Protein AF-A0A2D5E1Y0-F1 (afdb_monomer)

pLDDT: mean 79.43, std 27.05, range [23.78, 98.81]

Nearest PDB structures (foldseek):
  3inn-assembly1_A  TM=8.526E-01  e=1.993E-25  Brucella melitensis
  3q10-assembly2_B  TM=8.506E-01  e=9.748E-24  Yersinia pestis
  3uk2-assembly1_B  TM=8.410E-01  e=5.147E-24  Burkholderia thailandensis E264
  1iho-assembly1_B  TM=7.407E-01  e=2.468E-23  Escherichia coli
  3q10-assembly2_D  TM=8.409E-01  e=4.429E-14  Yersinia pestis

Structure (mmCIF, N/CA/C/O backbone):
data_AF-A0A2D5E1Y0-F1
#
_entry.id   AF-A0A2D5E1Y0-F1
#
loop_
_atom_site.group_PDB
_atom_site.id
_atom_site.type_symbol
_atom_site.label_atom_id
_atom_site.label_alt_id
_atom_site.label_comp_id
_atom_site.label_asym_id
_atom_site.label_entity_id
_atom_site.label_seq_id
_atom_site.pdbx_PDB_ins_code
_atom_site.Cartn_x
_atom_site.Cartn_y
_atom_site.Cartn_z
_atom_site.occupancy
_atom_site.B_iso_or_equiv
_atom_site.auth_seq_id
_atom_site.auth_comp_id
_atom_site.auth_asym_id
_atom_site.auth_atom_id
_atom_site.pdbx_PDB_model_num
ATOM 1 N N . MET A 1 1 ? 3.153 48.045 29.439 1.00 29.86 1 MET A N 1
ATOM 2 C CA . MET A 1 1 ? 3.886 49.317 29.597 1.00 29.86 1 MET A CA 1
ATOM 3 C C . MET A 1 1 ? 4.845 49.419 28.413 1.00 29.86 1 MET A C 1
ATOM 5 O O . MET A 1 1 ? 5.748 48.605 28.367 1.00 29.86 1 MET A O 1
ATOM 9 N N . VAL A 1 2 ? 4.562 50.344 27.472 1.00 24.58 2 VAL A N 1
ATOM 10 C CA . VAL A 1 2 ? 5.495 51.005 26.512 1.00 24.58 2 VAL A CA 1
ATOM 11 C C . VAL A 1 2 ? 6.150 50.084 25.445 1.00 24.58 2 VAL A C 1
ATOM 13 O O . VAL A 1 2 ? 7.020 49.299 25.788 1.00 24.58 2 VAL A O 1
ATOM 16 N N . THR A 1 3 ? 5.590 49.963 24.219 1.00 23.78 3 THR A N 1
ATOM 17 C CA . THR A 1 3 ? 5.937 50.638 22.913 1.00 23.78 3 THR A CA 1
ATOM 18 C C . THR A 1 3 ? 7.377 50.381 22.424 1.00 23.78 3 THR A C 1
ATOM 20 O O . THR A 1 3 ? 8.273 50.368 23.253 1.00 23.78 3 THR A O 1
ATOM 23 N N . VAL A 1 4 ? 7.680 50.106 21.140 1.00 26.67 4 VAL A N 1
ATOM 24 C CA . VAL A 1 4 ? 7.717 50.998 19.939 1.00 26.67 4 VAL A CA 1
ATOM 25 C C . VAL A 1 4 ? 7.821 50.107 18.660 1.00 26.67 4 VAL A C 1
ATOM 27 O O . VAL A 1 4 ? 8.592 49.155 18.683 1.00 26.67 4 VAL A O 1
ATOM 30 N N . SER A 1 5 ? 6.906 50.166 17.676 1.00 25.11 5 SER A N 1
ATOM 31 C CA . SER A 1 5 ? 6.888 50.902 16.370 1.00 25.11 5 SER A CA 1
ATOM 32 C C . SER A 1 5 ? 8.015 50.586 15.356 1.00 25.11 5 SER A C 1
ATOM 34 O O . SER A 1 5 ? 9.179 50.800 15.660 1.00 25.11 5 SER A O 1
ATOM 36 N N . ASN A 1 6 ? 7.656 50.062 14.169 1.00 28.14 6 ASN A N 1
ATOM 37 C CA . ASN A 1 6 ? 7.716 50.664 12.802 1.00 28.14 6 ASN A CA 1
ATOM 38 C C . ASN A 1 6 ? 8.927 50.099 12.015 1.00 28.14 6 ASN A C 1
ATOM 40 O O . ASN A 1 6 ? 9.973 49.901 12.607 1.00 28.14 6 ASN A O 1
ATOM 44 N N . GLU A 1 7 ? 8.860 49.696 10.739 1.00 27.19 7 GLU A N 1
ATOM 45 C CA . GLU A 1 7 ? 8.544 50.503 9.552 1.00 27.19 7 GLU A CA 1
ATOM 46 C C . GLU A 1 7 ? 8.389 49.625 8.279 1.00 27.19 7 GLU A C 1
ATOM 48 O O . GLU A 1 7 ? 8.751 48.449 8.250 1.00 27.19 7 GLU A O 1
ATOM 53 N N . SER A 1 8 ? 7.839 50.232 7.229 1.00 26.83 8 SER A N 1
ATOM 54 C CA . SER A 1 8 ? 7.283 49.647 6.000 1.00 26.83 8 SER A CA 1
ATOM 55 C C . SER A 1 8 ? 8.238 49.708 4.784 1.00 26.83 8 SER A C 1
ATOM 57 O O . SER A 1 8 ? 8.963 50.685 4.688 1.00 26.83 8 SER A O 1
ATOM 59 N N . MET A 1 9 ? 8.137 48.720 3.861 1.00 26.86 9 MET A N 1
ATOM 60 C CA . MET A 1 9 ? 8.247 48.697 2.358 1.00 26.86 9 MET A CA 1
ATOM 61 C C . MET A 1 9 ? 9.229 49.636 1.577 1.00 26.86 9 MET A C 1
ATOM 63 O O . MET A 1 9 ? 9.532 50.707 2.078 1.00 26.86 9 MET A O 1
ATOM 67 N N . PRO A 1 10 ? 9.656 49.363 0.300 1.00 37.06 10 PRO A N 1
ATOM 68 C CA . PRO A 1 10 ? 8.983 48.577 -0.756 1.00 37.06 10 PRO A CA 1
ATOM 69 C C . PRO A 1 10 ? 9.870 47.727 -1.719 1.00 37.06 10 PRO A C 1
ATOM 71 O O . PRO A 1 10 ? 11.094 47.686 -1.660 1.00 37.06 10 PRO A O 1
ATOM 74 N N . LEU A 1 11 ? 9.153 47.071 -2.640 1.00 32.09 11 LEU A N 1
ATOM 75 C CA . LEU A 1 11 ? 9.533 46.316 -3.845 1.00 32.09 11 LEU A CA 1
ATOM 76 C C . LEU A 1 11 ? 10.517 47.016 -4.807 1.00 32.09 11 LEU A C 1
ATOM 78 O O . LEU A 1 11 ? 10.351 48.197 -5.103 1.00 32.09 11 LEU A O 1
ATOM 82 N N . MET A 1 12 ? 11.387 46.231 -5.459 1.00 27.17 12 MET A N 1
ATOM 83 C CA . MET A 1 12 ? 11.826 46.474 -6.844 1.00 27.17 12 MET A CA 1
ATOM 84 C C . MET A 1 12 ? 12.182 45.166 -7.568 1.00 27.17 12 MET A C 1
ATOM 86 O O . MET A 1 12 ? 12.892 44.310 -7.051 1.00 27.17 12 MET A O 1
ATOM 90 N N . ASN A 1 13 ? 11.667 45.066 -8.791 1.00 31.55 13 ASN A N 1
ATOM 91 C CA . ASN A 1 13 ? 11.881 44.032 -9.799 1.00 31.55 13 ASN A CA 1
ATOM 92 C C . ASN A 1 13 ? 12.943 44.543 -10.799 1.00 31.55 13 ASN A C 1
ATOM 94 O O . ASN A 1 13 ? 12.932 45.736 -11.115 1.00 31.55 13 ASN A O 1
ATOM 98 N N . PRO A 1 14 ? 13.827 43.688 -11.329 1.00 34.66 14 PRO A N 1
ATOM 99 C CA . PRO A 1 14 ? 13.998 43.623 -12.787 1.00 34.66 14 PRO A CA 1
ATOM 100 C C . PRO A 1 14 ? 14.141 42.154 -13.241 1.00 34.66 14 PRO A C 1
ATOM 102 O O . PRO A 1 14 ? 14.716 41.327 -12.549 1.00 34.66 14 PRO A O 1
ATOM 105 N N . GLY A 1 15 ? 13.601 41.717 -14.375 1.00 25.59 15 GLY A N 1
ATOM 106 C CA . GLY A 1 15 ? 13.782 42.318 -15.692 1.00 25.59 15 GLY A CA 1
ATOM 107 C C . GLY A 1 15 ? 14.785 41.475 -16.492 1.00 25.59 15 GLY A C 1
ATOM 108 O O . GLY A 1 15 ? 15.986 41.540 -16.268 1.00 25.59 15 GLY A O 1
ATOM 109 N N . SER A 1 16 ? 14.235 40.673 -17.403 1.00 30.56 16 SER A N 1
ATOM 110 C CA . SER A 1 16 ? 14.843 39.839 -18.449 1.00 30.56 16 SER A CA 1
ATOM 111 C C . SER A 1 16 ? 16.165 40.314 -19.079 1.00 30.56 16 SER A C 1
ATOM 113 O O . SER A 1 16 ? 16.257 41.466 -19.497 1.00 30.56 16 SER A O 1
ATOM 115 N N . ALA A 1 17 ? 17.079 39.375 -19.361 1.00 29.05 17 ALA A N 1
ATOM 116 C CA . ALA A 1 17 ? 17.947 39.424 -20.545 1.00 29.05 17 ALA A CA 1
ATOM 117 C C . ALA A 1 17 ? 18.502 38.031 -20.900 1.00 29.05 17 ALA A C 1
ATOM 119 O O . ALA A 1 17 ? 19.116 37.354 -20.080 1.00 29.05 17 ALA A O 1
ATOM 120 N N . SER A 1 18 ? 18.284 37.623 -22.150 1.00 28.33 18 SER A N 1
ATOM 121 C CA . SER A 1 18 ? 18.857 36.433 -22.777 1.00 28.33 18 SER A CA 1
ATOM 122 C C . SER A 1 18 ? 20.341 36.624 -23.090 1.00 28.33 18 SER A C 1
ATOM 124 O O . SER A 1 18 ? 20.721 37.714 -23.517 1.00 28.33 18 SER A O 1
ATOM 126 N N . CYS A 1 19 ? 21.140 35.556 -23.069 1.00 26.66 19 CYS A N 1
ATOM 127 C CA . CYS A 1 19 ? 22.334 35.495 -23.911 1.00 26.66 19 CYS A CA 1
ATOM 128 C C . CYS A 1 19 ? 22.650 34.049 -24.314 1.00 26.66 19 CYS A C 1
ATOM 130 O O . CYS A 1 19 ? 22.883 33.186 -23.472 1.00 26.66 19 CYS A O 1
ATOM 132 N N . ARG A 1 20 ? 22.618 33.805 -25.628 1.00 28.88 20 ARG A N 1
ATOM 133 C CA . ARG A 1 20 ? 23.115 32.598 -26.294 1.00 28.88 20 ARG A CA 1
ATOM 134 C C . ARG A 1 20 ? 24.637 32.553 -26.181 1.00 28.88 20 ARG A C 1
ATOM 136 O O . ARG A 1 20 ? 25.277 33.561 -26.469 1.00 28.88 20 ARG A O 1
ATOM 143 N N . GLN A 1 21 ? 25.206 31.382 -25.914 1.00 31.25 21 GLN A N 1
ATOM 144 C CA . GLN A 1 21 ? 26.574 31.067 -26.326 1.00 31.25 21 GLN A CA 1
ATOM 145 C C . GLN A 1 21 ? 26.628 29.657 -26.921 1.00 31.25 21 GLN A C 1
ATOM 147 O O . GLN A 1 21 ? 26.604 28.653 -26.219 1.00 31.25 21 GLN A O 1
ATOM 152 N N . ASP A 1 22 ? 26.684 29.634 -28.253 1.00 29.72 22 ASP A N 1
ATOM 153 C CA . ASP A 1 22 ? 27.291 28.576 -29.052 1.00 29.72 22 ASP A CA 1
ATOM 154 C C . ASP A 1 22 ? 28.801 28.540 -28.785 1.00 29.72 22 ASP A C 1
ATOM 156 O O . ASP A 1 22 ? 29.456 29.585 -28.783 1.00 29.72 22 ASP A O 1
ATOM 160 N N . SER A 1 23 ? 29.374 27.346 -28.626 1.00 30.75 23 SER A N 1
ATOM 161 C CA . SER A 1 23 ? 30.754 27.043 -29.051 1.00 30.75 23 SER A CA 1
ATOM 162 C C . SER A 1 23 ? 31.071 25.540 -28.938 1.00 30.75 23 SER A C 1
ATOM 164 O O . SER A 1 23 ? 31.364 25.018 -27.869 1.00 30.75 23 SER A O 1
ATOM 166 N N . ARG A 1 24 ? 31.062 24.840 -30.084 1.00 32.38 24 ARG A N 1
ATOM 167 C CA . ARG A 1 24 ? 31.938 23.673 -30.349 1.00 32.38 24 ARG A CA 1
ATOM 168 C C . ARG A 1 24 ? 33.221 24.179 -31.015 1.00 32.38 24 ARG A C 1
ATOM 170 O O . ARG A 1 24 ? 33.145 25.194 -31.712 1.00 32.38 24 ARG A O 1
ATOM 177 N N . PRO A 1 25 ? 34.373 23.498 -30.859 1.00 37.91 25 PRO A N 1
ATOM 178 C CA . PRO A 1 25 ? 34.883 22.603 -31.932 1.00 37.91 25 PRO A CA 1
ATOM 179 C C . PRO A 1 25 ? 35.835 21.481 -31.405 1.00 37.91 25 PRO A C 1
ATOM 181 O O . PRO A 1 25 ? 36.006 21.393 -30.191 1.00 37.91 25 PRO A O 1
ATOM 184 N N . PRO A 1 26 ? 36.543 20.669 -32.237 1.00 38.47 26 PRO A N 1
ATOM 185 C CA . PRO A 1 26 ? 36.386 20.323 -33.665 1.00 38.47 26 PRO A CA 1
ATOM 186 C C . PRO A 1 26 ? 36.281 18.793 -33.953 1.00 38.47 26 PRO A C 1
ATOM 188 O O . PRO A 1 26 ? 36.626 17.955 -33.125 1.00 38.47 26 PRO A O 1
ATOM 191 N N . GLY A 1 27 ? 35.844 18.439 -35.175 1.00 26.64 27 GLY A N 1
ATOM 192 C CA . GLY A 1 27 ? 35.984 17.101 -35.795 1.00 26.64 27 GLY A CA 1
ATOM 193 C C . GLY A 1 27 ? 37.402 16.847 -36.340 1.00 26.64 27 GLY A C 1
ATOM 194 O O . GLY A 1 27 ? 38.180 17.788 -36.470 1.00 26.64 27 GLY A O 1
ATOM 195 N N . PHE A 1 28 ? 37.835 15.604 -36.579 1.00 29.14 28 PHE A N 1
ATOM 196 C CA . PHE A 1 28 ? 37.735 14.791 -37.821 1.00 29.14 28 PHE A CA 1
ATOM 197 C C . PHE A 1 28 ? 38.659 13.541 -37.637 1.00 29.14 28 PHE A C 1
ATOM 199 O O . PHE A 1 28 ? 39.474 13.585 -36.715 1.00 29.14 28 PHE A O 1
ATOM 206 N N . PRO A 1 29 ? 38.678 12.487 -38.497 1.00 36.47 29 PRO A N 1
ATOM 207 C CA . PRO A 1 29 ? 37.907 12.250 -39.716 1.00 36.47 29 PRO A CA 1
ATOM 208 C C . PRO A 1 29 ? 37.224 10.863 -39.832 1.00 36.47 29 PRO A C 1
ATOM 210 O O . PRO A 1 29 ? 37.331 9.964 -39.007 1.00 36.47 29 PRO A O 1
ATOM 213 N N . THR A 1 30 ? 36.505 10.766 -40.944 1.00 32.19 30 THR A N 1
ATOM 214 C CA . THR A 1 30 ? 35.664 9.724 -41.541 1.00 32.19 30 THR A CA 1
ATOM 215 C C . THR A 1 30 ? 36.368 8.514 -42.182 1.00 32.19 30 THR A C 1
ATOM 217 O O . THR A 1 30 ? 37.399 8.686 -42.821 1.00 32.19 30 THR A O 1
ATOM 220 N N . LYS A 1 31 ? 35.621 7.389 -42.197 1.00 29.86 31 LYS A N 1
ATOM 221 C CA . LYS A 1 31 ? 35.481 6.328 -43.233 1.00 29.86 31 LYS A CA 1
ATOM 222 C C . LYS A 1 31 ? 36.697 5.483 -43.638 1.00 29.86 31 LYS A C 1
ATOM 224 O O . LYS A 1 31 ? 37.654 6.015 -44.171 1.00 29.86 31 LYS A O 1
ATOM 229 N N . LEU A 1 32 ? 36.497 4.158 -43.641 1.00 29.23 32 LEU A N 1
ATOM 230 C CA . LEU A 1 32 ? 36.943 3.211 -44.683 1.00 29.23 32 LEU A CA 1
ATOM 231 C C . LEU A 1 32 ? 35.914 2.043 -44.792 1.00 29.23 32 LEU A C 1
ATOM 233 O O . LEU A 1 32 ? 35.037 1.955 -43.930 1.00 29.23 32 LEU A O 1
ATOM 237 N N . PRO A 1 33 ? 35.913 1.245 -45.881 1.00 33.25 33 PRO A N 1
ATOM 238 C CA . PRO A 1 33 ? 34.724 0.671 -46.511 1.00 33.25 33 PRO A CA 1
ATOM 239 C C . PRO A 1 33 ? 34.570 -0.852 -46.321 1.00 33.25 33 PRO A C 1
ATOM 241 O O . PRO A 1 33 ? 35.332 -1.498 -45.613 1.00 33.25 33 PRO A O 1
ATOM 244 N N . GLN A 1 34 ? 33.526 -1.382 -46.965 1.00 29.31 34 GLN A N 1
ATOM 245 C CA . GLN A 1 34 ? 33.162 -2.794 -47.106 1.00 29.31 34 GLN A CA 1
ATOM 246 C C . GLN A 1 34 ? 34.230 -3.674 -47.791 1.00 29.31 34 GLN A C 1
ATOM 248 O O . GLN A 1 34 ? 35.117 -3.166 -48.468 1.00 29.31 34 GLN A O 1
ATOM 253 N N . SER A 1 35 ? 33.962 -4.986 -47.676 1.00 29.34 35 SER A N 1
ATOM 254 C CA . SER A 1 35 ? 34.439 -6.172 -48.414 1.00 29.34 35 SER A CA 1
ATOM 255 C C . SER A 1 35 ? 35.808 -6.747 -48.044 1.00 29.34 35 SER A C 1
ATOM 257 O O . SER A 1 35 ? 36.835 -6.170 -48.362 1.00 29.34 35 SER A O 1
ATOM 259 N N . ASP A 1 36 ? 35.807 -7.960 -47.477 1.00 26.22 36 ASP A N 1
ATOM 260 C CA . ASP A 1 36 ? 36.157 -9.124 -48.293 1.00 26.22 36 ASP A CA 1
ATOM 261 C C . ASP A 1 36 ? 35.617 -10.443 -47.730 1.00 26.22 36 ASP A C 1
ATOM 263 O O . ASP A 1 36 ? 35.641 -10.747 -46.539 1.00 26.22 36 ASP A O 1
ATOM 267 N N . SER A 1 37 ? 35.098 -11.212 -48.675 1.00 28.31 37 SER A N 1
ATOM 268 C CA . SER A 1 37 ? 34.693 -12.602 -48.617 1.00 28.31 37 SER A CA 1
ATOM 269 C C . SER A 1 37 ? 35.855 -13.535 -48.278 1.00 28.31 37 SER A C 1
ATOM 271 O O . SER A 1 37 ? 36.852 -13.549 -48.994 1.00 28.31 37 SER A O 1
ATOM 273 N N . TYR A 1 38 ? 35.656 -14.429 -47.311 1.00 31.34 38 TYR A N 1
ATOM 274 C CA . TYR A 1 38 ? 36.265 -15.758 -47.343 1.00 31.34 38 TYR A CA 1
ATOM 275 C C . TYR A 1 38 ? 35.198 -16.800 -47.035 1.00 31.34 38 TYR A C 1
ATOM 277 O O . TYR A 1 38 ? 34.707 -16.923 -45.915 1.00 31.34 38 TYR A O 1
ATOM 285 N N . GLY A 1 39 ? 34.823 -17.537 -48.078 1.00 25.73 39 GLY A N 1
ATOM 286 C CA . GLY A 1 39 ? 34.085 -18.775 -47.940 1.00 25.73 39 GLY A CA 1
ATOM 287 C C . GLY A 1 39 ? 34.996 -19.873 -47.407 1.00 25.73 39 GLY A C 1
ATOM 288 O O . GLY A 1 39 ? 36.124 -20.029 -47.867 1.00 25.73 39 GLY A O 1
ATOM 289 N N . LEU A 1 40 ? 34.467 -20.676 -46.491 1.00 30.41 40 LEU A N 1
ATOM 290 C CA . LEU A 1 40 ? 34.902 -22.048 -46.281 1.00 30.41 40 LEU A CA 1
ATOM 291 C C . LEU A 1 40 ? 33.658 -22.902 -46.041 1.00 30.41 40 LEU A C 1
ATOM 293 O O . LEU A 1 40 ? 32.983 -22.842 -45.021 1.00 30.41 40 LEU A O 1
ATOM 297 N N . THR A 1 41 ? 33.340 -23.643 -47.091 1.00 27.34 41 THR A N 1
ATOM 298 C CA . THR A 1 41 ? 32.371 -24.729 -47.174 1.00 27.34 41 THR A CA 1
ATOM 299 C C . THR A 1 41 ? 32.761 -25.938 -46.317 1.00 27.34 41 THR A C 1
ATOM 301 O O . THR A 1 41 ? 33.953 -26.205 -46.166 1.00 27.34 41 THR A O 1
ATOM 304 N N . ARG A 1 42 ? 31.741 -26.769 -46.037 1.00 29.72 42 ARG A N 1
ATOM 305 C CA . ARG A 1 42 ? 31.728 -28.186 -45.585 1.00 29.72 42 ARG A CA 1
ATOM 306 C C . ARG A 1 42 ? 31.567 -28.330 -44.061 1.00 29.72 42 ARG A C 1
ATOM 308 O O . ARG A 1 42 ? 32.294 -27.705 -43.316 1.00 29.72 42 ARG A O 1
ATOM 315 N N . GLY A 1 43 ? 30.652 -29.134 -43.526 1.00 26.53 43 GLY A N 1
ATOM 316 C CA . GLY A 1 43 ? 29.797 -30.151 -44.122 1.00 26.53 43 GLY A CA 1
ATOM 317 C C . GLY A 1 43 ? 28.660 -30.531 -43.172 1.00 26.53 43 GLY A C 1
ATOM 318 O O . GLY A 1 43 ? 28.732 -30.330 -41.965 1.00 26.53 43 GLY A O 1
ATOM 319 N N . CYS A 1 44 ? 27.594 -31.033 -43.780 1.00 25.33 44 CYS A N 1
ATOM 320 C CA . CYS A 1 44 ? 26.371 -31.501 -43.153 1.00 25.33 44 CYS A CA 1
ATOM 321 C C . CYS A 1 44 ? 26.445 -33.022 -42.921 1.00 25.33 44 CYS A C 1
ATOM 323 O O . CYS A 1 44 ? 27.087 -33.710 -43.722 1.00 25.33 44 CYS A O 1
ATOM 325 N N . SER A 1 45 ? 25.680 -33.506 -41.929 1.00 28.27 45 SER A N 1
ATOM 326 C CA . SER A 1 45 ? 25.217 -34.893 -41.649 1.00 28.27 45 SER A CA 1
ATOM 327 C C . SER A 1 45 ? 25.808 -35.567 -40.396 1.00 28.27 45 SER A C 1
ATOM 329 O O . SER A 1 45 ? 26.982 -35.364 -40.100 1.00 28.27 45 SER A O 1
ATOM 331 N N . PRO A 1 46 ? 25.091 -36.528 -39.775 1.00 34.41 46 PRO A N 1
ATOM 332 C CA . PRO A 1 46 ? 23.656 -36.535 -39.467 1.00 34.41 46 PRO A CA 1
ATOM 333 C C . PRO A 1 46 ? 23.361 -36.945 -38.003 1.00 34.41 46 PRO A C 1
ATOM 335 O O . PRO A 1 46 ? 24.194 -37.512 -37.299 1.00 34.41 46 PRO A O 1
ATOM 338 N N . VAL A 1 47 ? 22.130 -36.672 -37.571 1.00 31.88 47 VAL A N 1
ATOM 339 C CA . VAL A 1 47 ? 21.511 -37.170 -36.330 1.00 31.88 47 VAL A CA 1
ATOM 340 C C . VAL A 1 47 ? 21.200 -38.670 -36.481 1.00 31.88 47 VAL A C 1
ATOM 342 O O . VAL A 1 47 ? 20.705 -39.045 -37.545 1.00 31.88 47 VAL A O 1
ATOM 345 N N . PRO A 1 48 ? 21.420 -39.532 -35.469 1.00 29.16 48 PRO A N 1
ATOM 346 C CA . PRO A 1 48 ? 20.867 -40.878 -35.472 1.00 29.16 48 PRO A CA 1
ATOM 347 C C . PRO A 1 48 ? 19.491 -40.912 -34.794 1.00 29.16 48 PRO A C 1
ATOM 349 O O . PRO A 1 48 ? 19.349 -40.568 -33.621 1.00 29.16 48 PRO A O 1
ATOM 352 N N . GLU A 1 49 ? 18.493 -41.371 -35.548 1.00 27.05 49 GLU A N 1
ATOM 353 C CA . GLU A 1 49 ? 17.251 -41.941 -35.026 1.00 27.05 49 GLU A CA 1
ATOM 354 C C . GLU A 1 49 ? 17.562 -43.231 -34.254 1.00 27.05 49 GLU A C 1
ATOM 356 O O . GLU A 1 49 ? 18.349 -44.062 -34.712 1.00 27.05 49 GLU A O 1
ATOM 361 N N . ILE A 1 50 ? 16.914 -43.428 -33.104 1.00 29.20 50 ILE A N 1
ATOM 362 C CA . ILE A 1 50 ? 16.879 -44.727 -32.430 1.00 29.20 50 ILE A CA 1
ATOM 363 C C . ILE A 1 50 ? 15.420 -45.057 -32.126 1.00 29.20 50 ILE A C 1
ATOM 365 O O . ILE A 1 50 ? 14.723 -44.315 -31.435 1.00 29.20 50 ILE A O 1
ATOM 369 N N . HIS A 1 51 ? 14.975 -46.170 -32.702 1.00 26.23 51 HIS A N 1
ATOM 370 C CA . HIS A 1 51 ? 13.670 -46.775 -32.499 1.00 26.23 51 HIS A CA 1
ATOM 371 C C . HIS A 1 51 ? 13.515 -47.386 -31.097 1.00 26.23 51 HIS A C 1
ATOM 373 O O . HIS A 1 51 ? 14.448 -47.944 -30.527 1.00 26.23 51 HIS A O 1
ATOM 379 N N . SER A 1 52 ? 12.269 -47.298 -30.630 1.00 28.08 52 SER A N 1
ATOM 380 C CA . SER A 1 52 ? 11.572 -48.097 -29.617 1.00 28.08 52 SER A CA 1
ATOM 381 C C . SER A 1 52 ? 12.071 -49.535 -29.419 1.00 28.08 52 SER A C 1
ATOM 383 O O . SER A 1 52 ? 12.181 -50.296 -30.378 1.00 28.08 52 SER A O 1
ATOM 385 N N . THR A 1 53 ? 12.183 -49.923 -28.145 1.00 27.64 53 THR A N 1
ATOM 386 C CA . THR A 1 53 ? 11.713 -51.223 -27.646 1.00 27.64 53 THR A CA 1
ATOM 387 C C . THR A 1 53 ? 11.072 -51.045 -26.272 1.00 27.64 53 THR A C 1
ATOM 389 O O . THR A 1 53 ? 11.635 -50.392 -25.394 1.00 27.64 53 THR A O 1
ATOM 392 N N . ASP A 1 54 ? 9.885 -51.619 -26.153 1.00 28.64 54 ASP A N 1
ATOM 393 C CA . ASP A 1 54 ? 9.019 -51.754 -24.987 1.00 28.64 54 ASP A CA 1
ATOM 394 C C . ASP A 1 54 ? 9.477 -52.954 -24.131 1.00 28.64 54 ASP A C 1
ATOM 396 O O . ASP A 1 54 ? 9.870 -53.960 -24.716 1.00 28.64 54 ASP A O 1
ATOM 400 N N . GLU A 1 55 ? 9.446 -52.845 -22.795 1.00 27.92 55 GLU A N 1
ATOM 401 C CA . GLU A 1 55 ? 9.057 -53.909 -21.836 1.00 27.92 55 GLU A CA 1
ATOM 402 C C . GLU A 1 55 ? 9.330 -53.498 -20.368 1.00 27.92 55 GLU A C 1
ATOM 404 O O . GLU A 1 55 ? 10.454 -53.490 -19.872 1.00 27.92 55 GLU A O 1
ATOM 409 N N . THR A 1 56 ? 8.231 -53.146 -19.690 1.00 29.19 56 THR A N 1
ATOM 410 C CA . THR A 1 56 ? 7.803 -53.524 -18.326 1.00 29.19 56 THR A CA 1
ATOM 411 C C . THR A 1 56 ? 8.829 -53.705 -17.194 1.00 29.19 56 THR A C 1
ATOM 413 O O . THR A 1 56 ? 9.579 -54.671 -17.182 1.00 29.19 56 THR A O 1
ATOM 416 N N . THR A 1 57 ? 8.656 -52.928 -16.114 1.00 27.45 57 THR A N 1
ATOM 417 C CA . THR A 1 57 ? 8.280 -53.462 -14.782 1.00 27.45 57 THR A CA 1
ATOM 418 C C . THR A 1 57 ? 7.754 -52.328 -13.896 1.00 27.45 57 THR A C 1
ATOM 420 O O . THR A 1 57 ? 8.479 -51.388 -13.579 1.00 27.45 57 THR A O 1
ATOM 423 N N . GLU A 1 58 ? 6.483 -52.426 -13.503 1.00 27.91 58 GLU A N 1
ATOM 424 C CA . GLU A 1 58 ? 5.828 -51.567 -12.515 1.00 27.91 58 GLU A CA 1
ATOM 425 C C . GLU A 1 58 ? 6.306 -51.896 -11.091 1.00 27.91 58 GLU A C 1
ATOM 427 O O . GLU A 1 58 ? 6.426 -53.057 -10.697 1.00 27.91 58 GLU A O 1
ATOM 432 N N . THR A 1 59 ? 6.522 -50.869 -10.270 1.00 30.06 59 THR A N 1
ATOM 433 C CA . THR A 1 59 ? 6.464 -50.976 -8.805 1.00 30.06 59 THR A CA 1
ATOM 434 C C . THR A 1 59 ? 5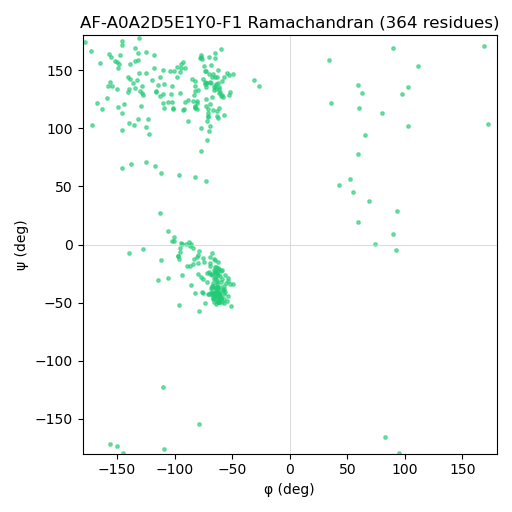.863 -49.667 -8.275 1.00 30.06 59 THR A C 1
ATOM 436 O O . THR A 1 59 ? 6.408 -48.606 -8.581 1.00 30.06 59 THR A O 1
ATOM 439 N N . PRO A 1 60 ? 4.730 -49.680 -7.546 1.00 29.33 60 PRO A N 1
ATOM 440 C CA . PRO A 1 60 ? 4.001 -48.454 -7.237 1.00 29.33 60 PRO A CA 1
ATOM 441 C C . PRO A 1 60 ? 4.586 -47.727 -6.018 1.00 29.33 60 PRO A C 1
ATOM 443 O O . PRO A 1 60 ? 4.741 -48.308 -4.944 1.00 29.33 60 PRO A O 1
ATOM 446 N N . LEU A 1 61 ? 4.870 -46.432 -6.184 1.00 31.14 61 LEU A N 1
ATOM 447 C CA . LEU A 1 61 ? 5.146 -45.488 -5.096 1.00 31.14 61 LEU A CA 1
ATOM 448 C C . LEU A 1 61 ? 3.818 -44.931 -4.542 1.00 31.14 61 LEU A C 1
ATOM 450 O O . LEU A 1 61 ? 2.886 -44.699 -5.314 1.00 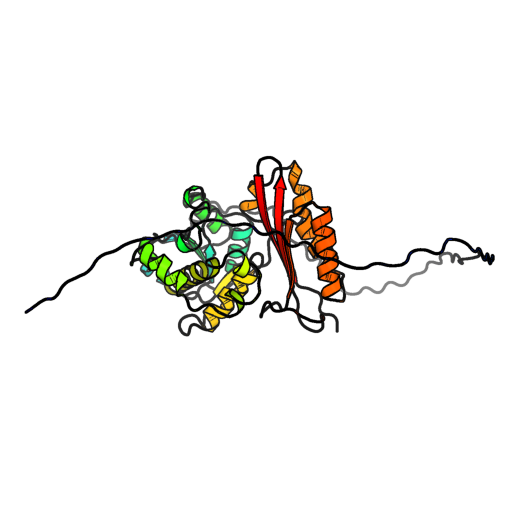31.14 61 LEU A O 1
ATOM 454 N N . PRO A 1 62 ? 3.693 -44.705 -3.222 1.00 30.42 62 PRO A N 1
ATOM 455 C CA . PRO A 1 62 ? 2.423 -44.332 -2.614 1.00 30.42 62 PRO A CA 1
ATOM 456 C C . PRO A 1 62 ? 2.103 -42.836 -2.784 1.00 30.42 62 PRO A C 1
ATOM 458 O O . PRO A 1 62 ? 2.840 -41.975 -2.315 1.00 30.42 62 PRO A O 1
ATOM 461 N N . GLY A 1 63 ? 0.942 -42.562 -3.388 1.00 28.20 63 GLY A N 1
ATOM 462 C CA . GLY A 1 63 ? 0.019 -41.478 -3.031 1.00 28.20 63 GLY A CA 1
ATOM 463 C C . GLY A 1 63 ? 0.531 -40.036 -3.078 1.00 28.20 63 GLY A C 1
ATOM 464 O O . GLY A 1 63 ? 0.696 -39.409 -2.033 1.00 28.20 63 GLY A O 1
ATOM 465 N N . SER A 1 64 ? 0.638 -39.453 -4.273 1.00 28.58 64 SER A N 1
ATOM 466 C CA . SER A 1 64 ? 0.562 -37.997 -4.428 1.00 28.58 64 SER A CA 1
ATOM 467 C C . SER A 1 64 ? -0.881 -37.551 -4.187 1.00 28.58 64 SER A C 1
ATOM 469 O O . SER A 1 64 ? -1.770 -37.847 -4.984 1.00 28.58 64 SER A O 1
ATOM 471 N N . ARG A 1 65 ? -1.129 -36.857 -3.073 1.00 29.97 65 ARG A N 1
ATOM 472 C CA . ARG A 1 65 ? -2.372 -36.104 -2.878 1.00 29.97 65 ARG A CA 1
ATOM 473 C C . ARG A 1 65 ? -2.420 -35.008 -3.939 1.00 29.97 65 ARG A C 1
ATOM 475 O O . ARG A 1 65 ? -1.573 -34.119 -3.943 1.00 29.97 65 ARG A O 1
ATOM 482 N N . GLU A 1 66 ? -3.387 -35.099 -4.840 1.00 27.20 66 GLU A N 1
ATOM 483 C CA . GLU A 1 66 ? -3.750 -34.007 -5.734 1.00 27.20 66 GLU A CA 1
ATOM 484 C C . GLU A 1 66 ? -4.232 -32.828 -4.883 1.00 27.20 66 GLU A C 1
ATOM 486 O O . GLU A 1 66 ? -5.302 -32.880 -4.275 1.00 27.20 66 GLU A O 1
ATOM 491 N N . ASN A 1 67 ? -3.434 -31.762 -4.818 1.00 28.94 67 ASN A N 1
ATOM 492 C CA . ASN A 1 67 ? -3.904 -30.468 -4.343 1.00 28.94 67 ASN A CA 1
ATOM 493 C C . ASN A 1 67 ? -4.820 -29.884 -5.422 1.00 28.94 67 ASN A C 1
ATOM 495 O O . ASN A 1 67 ? -4.364 -29.179 -6.321 1.00 28.94 67 ASN A O 1
ATOM 499 N N . HIS A 1 68 ? -6.112 -30.187 -5.330 1.00 29.06 68 HIS A N 1
ATOM 500 C CA . HIS A 1 68 ? -7.133 -29.371 -5.969 1.00 29.06 68 HIS A CA 1
ATOM 501 C C . HIS A 1 68 ? -7.086 -27.983 -5.313 1.00 29.06 68 HIS A C 1
ATOM 503 O O . HIS A 1 68 ? -7.416 -27.835 -4.136 1.00 29.06 68 HIS A O 1
ATOM 509 N N . SER A 1 69 ? -6.629 -26.973 -6.060 1.00 31.09 69 SER A N 1
ATOM 510 C CA . SER A 1 69 ? -6.995 -25.584 -5.764 1.00 31.09 69 SER A CA 1
ATOM 511 C C . SER A 1 69 ? -8.516 -25.490 -5.841 1.00 31.09 69 SER A C 1
ATOM 513 O O . SER A 1 69 ? -9.070 -25.946 -6.843 1.00 31.09 69 SER A O 1
ATOM 515 N N . PRO A 1 70 ? -9.209 -24.942 -4.833 1.00 32.31 70 PRO A N 1
ATOM 516 C CA . PRO A 1 70 ? -10.627 -24.695 -4.980 1.00 32.31 70 PRO A CA 1
ATOM 517 C C . PRO A 1 70 ? -10.800 -23.564 -5.997 1.00 32.31 70 PRO A C 1
ATOM 519 O O . PRO A 1 70 ? -10.264 -22.467 -5.828 1.00 32.31 70 PRO A O 1
ATOM 522 N N . ASP A 1 71 ? -11.519 -23.859 -7.078 1.00 27.94 71 ASP A N 1
ATOM 523 C CA . ASP A 1 71 ? -12.043 -22.853 -7.990 1.00 27.94 71 ASP A CA 1
ATOM 524 C C . ASP A 1 71 ? -12.838 -21.814 -7.185 1.00 27.94 71 ASP A C 1
ATOM 526 O O . ASP A 1 71 ? -13.719 -22.149 -6.393 1.00 27.94 71 ASP A O 1
ATOM 530 N N . ALA A 1 72 ? -12.525 -20.537 -7.398 1.00 36.88 72 ALA A N 1
ATOM 531 C CA . ALA A 1 72 ? -13.129 -19.383 -6.734 1.00 36.88 72 ALA A CA 1
ATOM 532 C C . ALA A 1 72 ? -14.573 -19.107 -7.210 1.00 36.88 72 ALA A C 1
ATOM 534 O O . ALA A 1 72 ? -14.875 -18.018 -7.701 1.00 36.88 72 ALA A O 1
ATOM 535 N N . LYS A 1 73 ? -15.464 -20.102 -7.129 1.00 32.16 73 LYS A N 1
ATOM 536 C CA . LYS A 1 73 ? -16.875 -19.967 -7.529 1.00 32.16 73 LYS A CA 1
ATOM 537 C C . LYS A 1 73 ? -17.918 -20.378 -6.496 1.00 32.16 73 LYS A C 1
ATOM 539 O O . LYS A 1 73 ? -19.082 -20.083 -6.732 1.00 32.16 73 LYS A O 1
ATOM 544 N N . ASP A 1 74 ? -17.523 -20.893 -5.337 1.00 31.61 74 ASP A N 1
ATOM 545 C CA . ASP A 1 74 ? -18.463 -21.190 -4.251 1.00 31.61 74 ASP A CA 1
ATOM 546 C C . ASP A 1 74 ? -18.242 -20.249 -3.056 1.00 31.61 74 ASP A C 1
ATOM 548 O O . ASP A 1 74 ? -17.921 -20.667 -1.946 1.00 31.61 74 ASP A O 1
ATOM 552 N N . LEU A 1 75 ? -18.425 -18.943 -3.281 1.00 39.28 75 LEU A N 1
ATOM 553 C CA . LEU A 1 75 ? -18.797 -18.021 -2.204 1.00 39.28 75 LEU A CA 1
ATOM 554 C C . LEU A 1 75 ? -20.289 -18.241 -1.936 1.00 39.28 75 LEU A C 1
ATOM 556 O O . LEU A 1 75 ? -21.151 -17.536 -2.459 1.00 39.28 75 LEU A O 1
ATOM 560 N N . HIS A 1 76 ? -20.610 -19.291 -1.185 1.00 36.84 76 HIS A N 1
ATOM 561 C CA . HIS A 1 76 ? -21.937 -19.423 -0.606 1.00 36.84 76 HIS A CA 1
ATOM 562 C C . HIS A 1 76 ? -22.077 -18.354 0.480 1.00 36.84 76 HIS A C 1
ATOM 564 O O . HIS A 1 76 ? -21.532 -18.501 1.569 1.00 36.84 76 HIS A O 1
ATOM 570 N N . SER A 1 77 ? -22.787 -17.271 0.160 1.00 41.59 77 SER A N 1
ATOM 571 C CA . SER A 1 77 ? -23.306 -16.329 1.147 1.00 41.59 77 SER A CA 1
ATOM 572 C C . SER A 1 77 ? -24.178 -17.114 2.125 1.00 41.59 77 SER A C 1
ATOM 574 O O . SER A 1 77 ? -25.227 -17.626 1.723 1.00 41.59 77 SER A O 1
ATOM 576 N N . ASP A 1 78 ? -23.740 -17.260 3.372 1.00 45.16 78 ASP A N 1
ATOM 577 C CA . ASP A 1 78 ? -24.617 -17.723 4.441 1.00 45.16 78 ASP A CA 1
ATOM 578 C C . ASP A 1 78 ? -25.611 -16.585 4.736 1.00 45.16 78 ASP A C 1
ATOM 580 O O . ASP A 1 78 ? -25.190 -15.526 5.204 1.00 45.16 78 ASP A O 1
ATOM 584 N N . PRO A 1 79 ? -26.907 -16.737 4.405 1.00 50.56 79 PRO A N 1
ATOM 585 C CA . PRO A 1 79 ? -27.886 -15.661 4.534 1.00 50.56 79 PRO A CA 1
ATOM 586 C C . PRO A 1 79 ? -28.182 -15.270 5.992 1.00 50.56 79 PRO A C 1
ATOM 588 O O . PRO A 1 79 ? -28.889 -14.286 6.200 1.00 50.56 79 PRO A O 1
ATOM 591 N N . ASP A 1 80 ? -27.659 -16.014 6.975 1.00 54.78 80 ASP A N 1
ATOM 592 C CA . ASP A 1 80 ? -27.790 -15.725 8.408 1.00 54.78 80 ASP A CA 1
ATOM 593 C C . ASP A 1 80 ? -26.525 -15.092 9.029 1.00 54.78 80 ASP A C 1
ATOM 595 O O . ASP A 1 80 ? -26.505 -14.837 10.237 1.00 54.78 80 ASP A O 1
ATOM 599 N N . MET A 1 81 ? -25.475 -14.802 8.246 1.00 57.44 81 MET A N 1
ATOM 600 C CA . MET A 1 81 ? -24.325 -14.041 8.752 1.00 57.44 81 MET A CA 1
ATOM 601 C C . MET A 1 81 ? -24.737 -12.576 8.973 1.00 57.44 81 MET A C 1
ATOM 603 O O . MET A 1 81 ? -25.106 -11.902 8.010 1.00 57.44 81 MET A O 1
ATOM 607 N N . PRO A 1 82 ? -24.708 -12.061 10.217 1.00 63.22 82 PRO A N 1
ATOM 608 C CA . PRO A 1 82 ? -25.027 -10.662 10.466 1.00 63.22 82 PRO A CA 1
ATOM 609 C C . PRO A 1 82 ? -23.987 -9.756 9.796 1.00 63.22 82 PRO A C 1
ATOM 611 O O . PRO A 1 82 ? -22.800 -10.084 9.774 1.00 63.22 82 PRO A O 1
ATOM 614 N N . ASP A 1 83 ? -24.434 -8.603 9.288 1.00 68.50 83 ASP A N 1
ATOM 615 C CA . ASP A 1 83 ? -23.535 -7.545 8.817 1.00 68.50 83 ASP A CA 1
ATOM 616 C C . ASP A 1 83 ? -22.510 -7.192 9.914 1.00 68.50 83 ASP A C 1
ATOM 618 O O . ASP A 1 83 ? -22.840 -7.236 11.110 1.00 68.50 83 ASP A O 1
ATOM 622 N N . PRO A 1 84 ? -21.269 -6.828 9.542 1.00 76.44 84 PRO A N 1
ATOM 623 C CA . PRO A 1 84 ? -20.234 -6.563 10.523 1.00 76.44 84 PRO A CA 1
ATOM 624 C C . PRO A 1 84 ? -20.599 -5.306 11.311 1.00 76.44 84 PRO A C 1
ATOM 626 O O . PRO A 1 84 ? -21.142 -4.340 10.765 1.00 76.44 84 PRO A O 1
ATOM 629 N N . ALA A 1 85 ? -20.278 -5.290 12.605 1.00 87.00 85 ALA A N 1
ATOM 630 C CA . ALA A 1 85 ? -20.555 -4.124 13.435 1.00 87.00 85 ALA A CA 1
ATOM 631 C C . ALA A 1 85 ? -19.820 -2.891 12.878 1.00 87.00 85 ALA A C 1
ATOM 633 O O . ALA A 1 85 ? -18.608 -2.929 12.663 1.00 87.00 85 ALA A O 1
ATOM 634 N N . ILE A 1 86 ? -20.543 -1.791 12.653 1.00 93.88 86 ILE A N 1
ATOM 635 C CA . ILE A 1 86 ? -19.948 -0.516 12.238 1.00 93.88 86 ILE A CA 1
ATOM 636 C C . ILE A 1 86 ? -19.643 0.306 13.488 1.00 93.88 86 ILE A C 1
ATOM 638 O O . ILE A 1 86 ? -20.540 0.704 14.232 1.00 93.88 86 ILE A O 1
ATOM 642 N N . ILE A 1 87 ? -18.359 0.572 13.704 1.00 96.00 87 ILE A N 1
ATOM 643 C CA . ILE A 1 87 ? -17.825 1.262 14.873 1.00 96.00 87 ILE A CA 1
ATOM 644 C C . ILE A 1 87 ? -17.262 2.609 14.437 1.00 96.00 87 ILE A C 1
ATOM 646 O O . ILE A 1 87 ? -16.429 2.686 13.537 1.00 96.00 87 ILE A O 1
ATOM 650 N N . HIS A 1 88 ? -17.686 3.683 15.098 1.00 95.06 88 HIS A N 1
ATOM 651 C CA . HIS A 1 88 ? -17.243 5.042 14.768 1.00 95.06 88 HIS A CA 1
ATOM 652 C C . HIS A 1 88 ? -16.247 5.613 15.781 1.00 95.06 88 HIS A C 1
ATOM 654 O O . HIS A 1 88 ? -15.397 6.423 15.409 1.00 95.06 88 HIS A O 1
ATOM 660 N N . HIS A 1 89 ? -16.317 5.192 17.047 1.00 96.31 89 HIS A N 1
ATOM 661 C CA . HIS A 1 89 ? -15.480 5.725 18.119 1.00 96.31 89 HIS A CA 1
ATOM 662 C C . HIS A 1 89 ? -14.434 4.692 18.575 1.00 96.31 89 HIS A C 1
ATOM 664 O O . HIS A 1 89 ? -14.767 3.517 18.715 1.00 96.31 89 HIS A O 1
ATOM 670 N N . PRO A 1 90 ? -13.170 5.088 18.824 1.00 96.25 90 PRO A N 1
ATOM 671 C CA . PRO A 1 90 ? -12.118 4.151 19.225 1.00 96.25 90 PRO A CA 1
ATOM 672 C C . PRO A 1 90 ? -12.385 3.450 20.566 1.00 96.25 90 PRO A C 1
ATOM 674 O O . PRO A 1 90 ? -11.916 2.333 20.771 1.00 96.25 90 PRO A O 1
ATOM 677 N N . ASP A 1 91 ? -13.160 4.065 21.465 1.00 95.94 91 ASP A N 1
ATOM 678 C CA . ASP A 1 91 ? -13.508 3.468 22.766 1.00 95.94 91 ASP A CA 1
ATOM 679 C C . ASP A 1 91 ? -14.331 2.176 22.635 1.00 95.94 91 ASP A C 1
ATOM 681 O O . ASP A 1 91 ? -14.271 1.307 23.509 1.00 95.94 91 ASP A O 1
ATOM 685 N N . ASP A 1 92 ? -15.039 2.019 21.516 1.00 96.94 92 ASP A N 1
ATOM 686 C CA . ASP A 1 92 ? -15.873 0.856 21.221 1.00 96.94 92 ASP A CA 1
ATOM 687 C C . ASP A 1 92 ? -15.074 -0.280 20.544 1.00 96.94 92 ASP A C 1
ATOM 689 O O . ASP A 1 92 ? -15.623 -1.335 20.246 1.00 96.94 92 ASP A O 1
ATOM 693 N N . LEU A 1 93 ? -13.757 -0.120 20.336 1.00 97.25 93 LEU A N 1
ATOM 694 C CA . LEU A 1 93 ? -12.893 -1.134 19.703 1.00 97.25 93 LEU A CA 1
ATOM 695 C C . LEU A 1 93 ? -12.337 -2.182 20.678 1.00 97.25 93 LEU A C 1
ATOM 697 O O . LEU A 1 93 ? -11.573 -3.058 20.275 1.00 97.25 93 LEU A O 1
ATOM 701 N N . ARG A 1 94 ? -12.682 -2.104 21.969 1.00 96.56 94 ARG A N 1
ATOM 702 C CA . ARG A 1 94 ? -12.038 -2.901 23.027 1.00 96.56 94 ARG A CA 1
ATOM 703 C C . ARG A 1 94 ? -12.111 -4.413 22.798 1.00 96.56 94 ARG A C 1
ATOM 705 O O . ARG A 1 94 ? -11.173 -5.116 23.163 1.00 96.56 94 ARG A O 1
ATOM 712 N N . GLU A 1 95 ? -13.203 -4.918 22.231 1.00 96.00 95 GLU A N 1
ATOM 713 C CA . GLU A 1 95 ? -13.357 -6.352 21.946 1.00 96.00 95 GLU A CA 1
ATOM 714 C C . GLU A 1 95 ? -12.517 -6.832 20.747 1.00 96.00 95 GLU A C 1
ATOM 716 O O . GLU A 1 95 ? -12.269 -8.028 20.622 1.00 96.00 95 GLU A O 1
ATOM 721 N N . PHE A 1 96 ? -12.010 -5.903 19.928 1.00 96.75 96 PHE A N 1
ATOM 722 C CA . PHE A 1 96 ? -11.183 -6.170 18.746 1.00 96.75 96 PHE A CA 1
ATOM 723 C C . PHE A 1 96 ? -9.673 -6.042 19.014 1.00 96.75 96 PHE A C 1
ATOM 725 O O . PHE A 1 96 ? -8.851 -6.430 18.177 1.00 96.75 96 PHE A O 1
ATOM 732 N N . HIS A 1 97 ? -9.280 -5.514 20.180 1.00 97.44 97 HIS A N 1
ATOM 733 C CA . HIS A 1 97 ? -7.873 -5.371 20.572 1.00 97.44 97 HIS A CA 1
ATOM 734 C C . HIS A 1 97 ? -7.159 -6.731 20.591 1.00 97.44 97 HIS A C 1
ATOM 736 O O . HIS A 1 97 ? -7.709 -7.744 21.021 1.00 97.44 97 HIS A O 1
ATOM 742 N N . GLY A 1 98 ? -5.907 -6.761 20.132 1.00 97.62 98 GLY A N 1
ATOM 743 C CA . GLY A 1 98 ? -5.127 -7.997 20.000 1.00 97.62 98 GLY A CA 1
ATOM 744 C C . GLY A 1 98 ? -5.536 -8.900 18.826 1.00 97.62 98 GLY A C 1
ATOM 745 O O . GLY A 1 98 ? -4.921 -9.951 18.638 1.00 97.62 98 GLY A O 1
ATOM 746 N N . GLY A 1 99 ? -6.530 -8.499 18.027 1.00 98.19 99 GLY A N 1
ATOM 747 C CA . GLY A 1 99 ? -6.931 -9.173 16.793 1.00 98.19 99 GLY A CA 1
ATOM 748 C C . GLY A 1 99 ? -6.028 -8.862 15.595 1.00 98.19 99 GLY A C 1
ATOM 749 O O . GLY A 1 99 ? -4.849 -8.512 15.744 1.00 98.19 99 GLY A O 1
ATOM 750 N N . THR A 1 100 ? -6.598 -8.980 14.397 1.00 98.69 100 THR A N 1
ATOM 751 C CA . THR A 1 100 ? -5.933 -8.668 13.126 1.00 98.69 100 THR A CA 1
ATOM 752 C C . THR A 1 100 ? -6.628 -7.501 12.436 1.00 98.69 100 THR A C 1
ATOM 754 O O . THR A 1 100 ? -7.847 -7.490 12.297 1.00 98.69 100 THR A O 1
ATOM 757 N N . PHE A 1 101 ? -5.850 -6.514 11.997 1.00 98.69 101 PHE A N 1
ATOM 758 C CA . PHE A 1 101 ? -6.362 -5.269 11.439 1.00 98.69 101 PHE A CA 1
ATOM 759 C C . PHE A 1 101 ? -6.028 -5.105 9.953 1.00 98.69 101 PHE A C 1
ATOM 761 O O . PHE A 1 101 ? -4.895 -5.348 9.534 1.00 98.69 101 PHE A O 1
ATOM 768 N N . VAL A 1 102 ? -6.996 -4.650 9.158 1.00 98.44 102 VAL A N 1
ATOM 769 C CA . VAL A 1 102 ? -6.832 -4.347 7.729 1.00 98.44 102 VAL A CA 1
ATOM 770 C C . VAL A 1 102 ? -7.210 -2.885 7.470 1.00 98.44 102 VAL A C 1
ATOM 772 O O . VAL A 1 102 ? -8.389 -2.572 7.284 1.00 98.44 102 VAL A O 1
ATOM 775 N N . PRO A 1 103 ? -6.245 -1.953 7.461 1.00 97.19 103 PRO A N 1
ATOM 776 C CA . PRO A 1 103 ? -6.548 -0.563 7.166 1.00 97.19 103 PRO A CA 1
ATOM 777 C C . PRO A 1 103 ? -6.861 -0.368 5.679 1.00 97.19 103 PRO A C 1
ATOM 779 O O . PRO A 1 103 ? -6.050 -0.693 4.810 1.00 97.19 103 PRO A O 1
ATOM 782 N N . THR A 1 104 ? -8.027 0.206 5.377 1.00 93.31 104 THR A N 1
ATOM 783 C CA . THR A 1 104 ? -8.432 0.570 4.011 1.00 93.31 104 THR A CA 1
ATOM 784 C C . THR A 1 104 ? -9.036 1.975 3.960 1.00 93.31 104 THR A C 1
ATOM 786 O O . THR A 1 104 ? -9.356 2.583 4.987 1.00 93.31 104 THR A O 1
ATOM 789 N N . MET A 1 105 ? -9.219 2.488 2.743 1.00 89.38 105 MET A N 1
ATOM 790 C CA . MET A 1 105 ? -9.940 3.741 2.500 1.00 89.38 105 MET A CA 1
ATOM 791 C C . MET A 1 105 ? -11.389 3.535 2.031 1.00 89.38 105 MET A C 1
ATOM 793 O O . MET A 1 105 ? -12.041 4.511 1.674 1.00 89.38 105 MET A O 1
ATOM 797 N N . GLY A 1 106 ? -11.898 2.298 2.021 1.00 87.56 106 GLY A N 1
ATOM 798 C CA . GLY A 1 106 ? -13.191 1.956 1.415 1.00 87.56 106 GLY A CA 1
ATOM 799 C C . GLY A 1 106 ? -13.117 1.723 -0.094 1.00 87.56 106 GLY A C 1
ATOM 800 O O . GLY A 1 106 ? -12.029 1.534 -0.648 1.00 87.56 106 GLY A O 1
ATOM 801 N N . ALA A 1 107 ? -14.284 1.710 -0.743 1.00 85.88 107 ALA A N 1
ATOM 802 C CA . ALA A 1 107 ? -14.456 1.280 -2.133 1.00 85.88 107 ALA A CA 1
ATOM 803 C C . ALA A 1 107 ? -13.839 -0.113 -2.347 1.00 85.88 107 ALA A C 1
ATOM 805 O O . ALA A 1 107 ? -12.918 -0.311 -3.156 1.00 85.88 107 ALA A O 1
ATOM 806 N N . LEU A 1 108 ? -14.300 -1.069 -1.537 1.00 89.56 108 LEU A N 1
ATOM 807 C CA . LEU A 1 108 ? -13.720 -2.397 -1.461 1.00 89.56 108 LEU A CA 1
ATOM 808 C C . LEU A 1 108 ? -13.863 -3.133 -2.795 1.00 89.56 108 LEU A C 1
ATOM 810 O O . LEU A 1 108 ? -14.829 -3.008 -3.540 1.00 89.56 108 LEU A O 1
ATOM 814 N N . HIS A 1 109 ? -12.836 -3.912 -3.106 1.00 87.25 109 HIS A N 1
ATOM 815 C CA . HIS A 1 109 ? -12.746 -4.721 -4.314 1.00 87.25 109 HIS A CA 1
ATOM 816 C C . HIS A 1 109 ? -11.995 -6.004 -3.968 1.00 87.25 109 HIS A C 1
ATOM 818 O O . HIS A 1 109 ? -11.396 -6.085 -2.899 1.00 87.25 109 HIS A O 1
ATOM 824 N N . GLU A 1 110 ? -11.929 -6.975 -4.877 1.00 89.25 110 GLU A N 1
ATOM 825 C CA . GLU A 1 110 ? -11.306 -8.289 -4.630 1.00 89.25 110 GLU A CA 1
ATOM 826 C C . GLU A 1 110 ? -9.894 -8.215 -4.015 1.00 89.25 110 GLU A C 1
ATOM 828 O O . GLU A 1 110 ? -9.548 -9.032 -3.171 1.00 89.25 110 GLU A O 1
ATOM 833 N N . GLY A 1 111 ? -9.094 -7.200 -4.371 1.00 89.06 111 GLY A N 1
ATOM 834 C CA . GLY A 1 111 ? -7.781 -6.977 -3.751 1.00 89.06 111 GLY A CA 1
ATOM 835 C C . GLY A 1 111 ? -7.810 -6.558 -2.273 1.00 89.06 111 GLY A C 1
ATOM 836 O O . GLY A 1 111 ? -6.841 -6.804 -1.575 1.00 89.06 111 GLY A O 1
ATOM 837 N N . HIS A 1 112 ? -8.887 -5.935 -1.787 1.00 92.69 112 HIS A N 1
ATOM 838 C CA . HIS A 1 112 ? -9.101 -5.657 -0.364 1.00 92.69 112 HIS A CA 1
ATOM 839 C C . HIS A 1 112 ? -9.677 -6.889 0.339 1.00 92.69 112 HIS A C 1
ATOM 841 O O . HIS A 1 112 ? -9.223 -7.246 1.422 1.00 92.69 112 HIS A O 1
ATOM 847 N N . LEU A 1 113 ? -10.624 -7.576 -0.309 1.00 94.94 113 LEU A N 1
ATOM 848 C CA . LEU A 1 113 ? -11.235 -8.792 0.231 1.00 94.94 113 LEU A CA 1
ATOM 849 C C . LEU A 1 113 ? -10.192 -9.886 0.464 1.00 94.94 113 LEU A C 1
ATOM 851 O O . LEU A 1 113 ? -10.229 -10.540 1.497 1.00 94.94 113 LEU A O 1
ATOM 855 N N . SER A 1 114 ? -9.187 -10.013 -0.406 1.00 95.50 114 SER A N 1
ATOM 856 C CA . SER A 1 114 ? -8.068 -10.933 -0.173 1.00 95.50 114 SER A CA 1
ATOM 857 C C . SER A 1 114 ? -7.238 -10.587 1.069 1.00 95.50 114 SER A C 1
ATOM 859 O O . SER A 1 114 ? -6.684 -11.487 1.697 1.00 95.50 114 SER A O 1
ATOM 861 N N . LEU A 1 115 ? -7.129 -9.303 1.443 1.00 97.38 115 LEU A N 1
ATOM 862 C CA . LEU A 1 115 ? -6.446 -8.898 2.680 1.00 97.38 115 LEU A CA 1
ATOM 863 C C . LEU A 1 115 ? -7.265 -9.316 3.901 1.00 97.38 115 LEU A C 1
ATOM 865 O O . LEU A 1 115 ? -6.699 -9.850 4.848 1.00 97.38 115 LEU A O 1
ATOM 869 N N . ILE A 1 116 ? -8.585 -9.124 3.855 1.00 97.56 116 ILE A N 1
ATOM 870 C CA . ILE A 1 116 ? -9.510 -9.541 4.919 1.00 97.56 116 ILE A CA 1
ATOM 871 C C . ILE A 1 116 ? -9.525 -11.071 5.048 1.00 97.56 116 ILE A C 1
ATOM 873 O O . ILE A 1 116 ? -9.392 -11.594 6.148 1.00 97.56 116 ILE A O 1
ATOM 877 N N . GLN A 1 117 ? -9.549 -11.802 3.933 1.00 97.31 117 GLN A N 1
ATOM 878 C CA . GLN A 1 117 ? -9.425 -13.264 3.919 1.00 97.31 117 GLN A CA 1
ATOM 879 C C . GLN A 1 117 ? -8.069 -13.745 4.448 1.00 97.31 117 GLN A C 1
ATOM 881 O O . GLN A 1 117 ? -7.977 -14.801 5.063 1.00 97.31 117 GLN A O 1
ATOM 886 N N . THR A 1 118 ? -6.995 -12.988 4.209 1.00 97.31 118 THR A N 1
ATOM 887 C CA . THR A 1 118 ? -5.691 -13.272 4.828 1.00 97.31 118 THR A CA 1
ATOM 888 C C . THR A 1 118 ? -5.757 -13.012 6.333 1.00 97.31 118 THR A C 1
ATOM 890 O O . THR A 1 118 ? -5.250 -13.809 7.117 1.00 97.31 118 THR A O 1
ATOM 893 N N . ALA A 1 119 ? -6.424 -11.935 6.757 1.00 97.75 119 ALA A N 1
ATOM 894 C CA . ALA A 1 119 ? -6.607 -11.606 8.165 1.00 97.75 119 ALA A CA 1
ATOM 895 C C . ALA A 1 119 ? -7.401 -12.682 8.919 1.00 97.75 119 ALA A C 1
ATOM 897 O O . ALA A 1 119 ? -6.997 -13.057 10.018 1.00 97.75 119 ALA A O 1
ATOM 898 N N . SER A 1 120 ? -8.460 -13.231 8.318 1.00 96.75 120 SER A N 1
ATOM 899 C CA . SER A 1 120 ? -9.306 -14.266 8.933 1.00 96.75 120 SER A CA 1
ATOM 900 C C . SER A 1 120 ? -8.618 -15.626 9.089 1.00 96.75 120 SER A C 1
ATOM 902 O O . SER A 1 120 ? -9.098 -16.489 9.820 1.00 96.75 120 SER A O 1
ATOM 904 N N . GLN A 1 121 ? -7.446 -15.818 8.474 1.00 96.62 121 GLN A N 1
ATOM 905 C CA . GLN A 1 121 ? -6.588 -16.985 8.713 1.00 96.62 121 GLN A CA 1
ATOM 906 C C . GLN A 1 121 ? -5.760 -16.861 10.003 1.00 96.62 121 GLN A C 1
ATOM 908 O O . GLN A 1 121 ? -5.118 -17.830 10.421 1.00 96.62 121 GLN A O 1
ATOM 913 N N . HIS A 1 122 ? -5.749 -15.687 10.642 1.00 96.88 122 HIS A N 1
ATOM 914 C CA . HIS A 1 122 ? -5.061 -15.453 11.907 1.00 96.88 122 HIS A CA 1
ATOM 915 C C . HIS A 1 122 ? -6.021 -15.549 13.107 1.00 96.88 122 HIS A C 1
ATOM 917 O O . HIS A 1 122 ? -7.208 -15.276 12.975 1.00 96.88 122 HIS A O 1
ATOM 923 N N . PRO A 1 123 ? -5.527 -15.911 14.309 1.00 94.88 123 PRO A N 1
ATOM 924 C CA . PRO A 1 123 ? -6.371 -15.981 15.500 1.00 94.88 123 PRO A CA 1
ATOM 925 C C . PRO A 1 123 ? -6.883 -14.609 15.951 1.00 94.88 123 PRO A C 1
ATOM 927 O O . PRO A 1 123 ? -6.132 -13.630 15.928 1.00 94.88 123 PRO A O 1
ATOM 930 N N . GLY A 1 124 ? -8.097 -14.599 16.502 1.00 95.94 124 GLY A N 1
ATOM 931 C CA . GLY A 1 124 ? -8.737 -13.408 17.058 1.00 95.94 124 GLY A CA 1
ATOM 932 C C . GLY A 1 124 ? -9.657 -12.714 16.052 1.00 95.94 124 GLY A C 1
ATOM 933 O O . GLY A 1 124 ? -9.810 -13.202 14.935 1.00 95.94 124 GLY A O 1
ATOM 934 N N . PRO A 1 125 ? -10.282 -11.602 16.459 1.00 97.12 125 PRO A N 1
ATOM 935 C CA . PRO A 1 125 ? -11.223 -10.897 15.607 1.00 97.12 125 PRO A CA 1
ATOM 936 C C . PRO A 1 125 ? -10.511 -10.132 14.483 1.00 97.12 125 PRO A C 1
ATOM 938 O O . PRO A 1 125 ? -9.379 -9.658 14.645 1.00 97.12 125 PRO A O 1
ATOM 941 N N . VAL A 1 126 ? -11.191 -9.993 13.353 1.00 98.12 126 VAL A N 1
ATOM 942 C CA . VAL A 1 126 ? -10.775 -9.250 12.168 1.00 98.12 126 VAL A CA 1
ATOM 943 C C . VAL A 1 126 ? -11.494 -7.910 12.138 1.00 98.12 126 VAL A C 1
ATOM 945 O O . VAL A 1 126 ? -12.713 -7.829 11.995 1.00 98.12 126 VAL A O 1
ATOM 948 N N . LEU A 1 127 ? -10.711 -6.842 12.229 1.00 98.31 127 LEU A N 1
ATOM 949 C CA . LEU A 1 127 ? -11.183 -5.471 12.107 1.00 98.31 127 LEU A CA 1
ATOM 950 C C . LEU A 1 127 ? -10.662 -4.891 10.791 1.00 98.31 127 LEU A C 1
ATOM 952 O O . LEU A 1 127 ? -9.458 -4.925 10.539 1.00 98.31 127 LEU A O 1
ATOM 956 N N . ALA A 1 128 ? -11.520 -4.299 9.968 1.00 97.88 128 ALA A N 1
ATOM 957 C CA . ALA A 1 128 ? -11.072 -3.458 8.858 1.00 97.88 128 ALA A CA 1
ATOM 958 C C . ALA A 1 128 ? -11.413 -1.995 9.136 1.00 97.88 128 ALA A C 1
ATOM 960 O O . ALA A 1 128 ? -12.389 -1.711 9.825 1.00 97.88 128 ALA A O 1
ATOM 961 N N . SER A 1 129 ? -10.626 -1.049 8.619 1.00 97.38 129 SER A N 1
ATOM 962 C CA . SER A 1 129 ? -11.026 0.364 8.637 1.00 97.38 129 SER A CA 1
ATOM 963 C C . SER A 1 129 ? -11.495 0.835 7.276 1.00 97.38 129 SER A C 1
ATOM 965 O O . SER A 1 129 ? -10.956 0.410 6.255 1.00 97.38 129 SER A O 1
ATOM 967 N N . ILE A 1 130 ? -12.421 1.788 7.276 1.00 94.12 130 ILE A N 1
ATOM 968 C CA . ILE A 1 130 ? -12.802 2.564 6.097 1.00 94.12 130 ILE A CA 1
ATOM 969 C C . ILE A 1 130 ? -12.641 4.036 6.447 1.00 94.12 130 ILE A C 1
ATOM 971 O O . ILE A 1 130 ? -13.469 4.626 7.140 1.00 94.12 130 ILE A O 1
ATOM 975 N N . PHE A 1 131 ? -11.538 4.624 5.988 1.00 91.44 131 PHE A N 1
ATOM 976 C CA . PHE A 1 131 ? -11.257 6.039 6.194 1.00 91.44 131 PHE A CA 1
ATOM 977 C C . PHE A 1 131 ? -10.512 6.629 4.998 1.00 91.44 131 PHE A C 1
ATOM 979 O O . PHE A 1 131 ? -9.354 6.297 4.736 1.00 91.44 131 PHE A O 1
ATOM 986 N N . VAL A 1 132 ? -11.165 7.539 4.274 1.00 83.50 132 VAL A N 1
ATOM 987 C CA . VAL A 1 132 ? -10.516 8.299 3.201 1.00 83.50 132 VAL A CA 1
ATOM 988 C C . VAL A 1 132 ? -9.672 9.396 3.842 1.00 83.50 132 VAL A C 1
ATOM 990 O O . VAL A 1 132 ? -10.190 10.430 4.255 1.00 83.50 132 VAL A O 1
ATOM 993 N N . ASN A 1 133 ? -8.367 9.161 3.947 1.00 81.69 133 ASN A N 1
ATOM 994 C CA . ASN A 1 133 ? -7.445 10.088 4.592 1.00 81.69 133 ASN A CA 1
ATOM 995 C C . ASN A 1 133 ? -7.224 11.355 3.743 1.00 81.69 133 ASN A C 1
ATOM 997 O O . ASN A 1 133 ? -6.568 11.242 2.715 1.00 81.69 133 ASN A O 1
ATOM 1001 N N . PRO A 1 134 ? -7.647 12.564 4.157 1.00 73.88 134 PRO A N 1
ATOM 1002 C CA . PRO A 1 134 ? -7.406 13.785 3.384 1.00 73.88 134 PRO A CA 1
ATOM 1003 C C . PRO A 1 134 ? -5.922 14.189 3.320 1.00 73.88 134 PRO A C 1
ATOM 1005 O O . PRO A 1 134 ? -5.500 14.824 2.362 1.00 73.88 134 PRO A O 1
ATOM 1008 N N . THR A 1 135 ? -5.103 13.810 4.308 1.00 74.62 135 THR A N 1
ATOM 1009 C CA . THR A 1 135 ? -3.710 14.291 4.440 1.00 74.62 135 THR A CA 1
ATOM 1010 C C . THR A 1 135 ? -2.721 13.661 3.458 1.00 74.62 135 THR A C 1
ATOM 1012 O O . THR A 1 135 ? -1.592 14.127 3.340 1.00 74.62 135 THR A O 1
ATOM 1015 N N . GLN A 1 136 ? -3.125 12.602 2.754 1.00 69.25 136 GLN A N 1
ATOM 1016 C CA . GLN A 1 136 ? -2.307 11.931 1.736 1.00 69.25 136 GLN A CA 1
ATOM 1017 C C . GLN A 1 136 ? -2.674 12.326 0.297 1.00 69.25 136 GLN A C 1
ATOM 1019 O O . GLN A 1 136 ? -2.112 11.743 -0.633 1.00 69.25 136 GLN A O 1
ATOM 1024 N N . PHE A 1 137 ? -3.625 13.253 0.118 1.00 68.00 137 PHE A N 1
ATOM 1025 C CA . PHE A 1 137 ? -4.003 13.794 -1.186 1.00 68.00 137 PHE A CA 1
ATOM 1026 C C . PHE A 1 137 ? -3.389 15.183 -1.382 1.00 68.00 137 PHE A C 1
ATOM 1028 O O . PHE A 1 137 ? -3.410 16.028 -0.487 1.00 68.00 137 PHE A O 1
ATOM 1035 N N . SER A 1 138 ? -2.854 15.427 -2.571 1.00 62.78 138 SER A N 1
ATOM 1036 C CA . SER A 1 138 ? -2.486 16.764 -3.043 1.00 62.78 138 SER A CA 1
ATOM 1037 C C . SER A 1 138 ? -3.744 17.538 -3.478 1.00 62.78 138 SER A C 1
ATOM 1039 O O . SER A 1 138 ? -4.751 16.903 -3.787 1.00 62.78 138 SER A O 1
ATOM 1041 N N . PRO A 1 139 ? -3.708 18.883 -3.582 1.00 55.59 139 PRO A N 1
ATOM 1042 C CA . PRO A 1 139 ? -4.857 19.676 -4.047 1.00 55.59 139 PRO A CA 1
ATOM 1043 C C . PRO A 1 139 ? -5.394 19.277 -5.432 1.00 55.59 139 PRO A C 1
ATOM 1045 O O . PRO A 1 139 ? -6.570 19.480 -5.709 1.00 55.59 139 PRO A O 1
ATOM 1048 N N . ASP A 1 140 ? -4.536 18.698 -6.280 1.00 55.81 140 ASP A N 1
ATOM 1049 C CA . ASP A 1 140 ? -4.878 18.208 -7.622 1.00 55.81 140 ASP A CA 1
ATOM 1050 C C . ASP A 1 140 ? -5.259 16.709 -7.646 1.00 55.81 140 ASP A C 1
ATOM 1052 O O . ASP A 1 140 ? -5.515 16.147 -8.713 1.00 55.81 140 ASP A O 1
ATOM 1056 N N . GLU A 1 141 ? -5.255 16.025 -6.495 1.00 62.94 141 GLU A N 1
ATOM 1057 C CA . GLU A 1 141 ? -5.664 14.623 -6.374 1.00 62.94 141 GLU A CA 1
ATOM 1058 C C . GLU A 1 141 ? -7.140 14.507 -5.939 1.00 62.94 141 GLU A C 1
ATOM 1060 O O . GLU A 1 141 ? -7.695 15.338 -5.227 1.00 62.94 141 GLU A O 1
ATOM 1065 N N . ASP A 1 142 ? -7.789 13.439 -6.398 1.00 62.50 142 ASP A N 1
ATOM 1066 C CA . ASP A 1 142 ? -9.247 13.323 -6.539 1.00 62.50 142 ASP A CA 1
ATOM 1067 C C . ASP A 1 142 ? -9.976 12.945 -5.222 1.00 62.50 142 ASP A C 1
ATOM 1069 O O . ASP A 1 142 ? -10.632 11.904 -5.135 1.00 62.50 142 ASP A O 1
ATOM 1073 N N . PHE A 1 143 ? -9.820 13.747 -4.160 1.00 64.31 143 PHE A N 1
ATOM 1074 C CA . PHE A 1 143 ? -10.453 13.502 -2.849 1.00 64.31 143 PHE A CA 1
ATOM 1075 C C . PHE A 1 143 ? -11.990 13.545 -2.923 1.00 64.31 143 PHE A C 1
ATOM 1077 O O . PHE A 1 143 ? -12.668 12.669 -2.379 1.00 64.31 143 PHE A O 1
ATOM 1084 N N . ASP A 1 144 ? -12.540 14.533 -3.634 1.00 58.88 144 ASP A N 1
ATOM 1085 C CA . ASP A 1 144 ? -13.990 14.751 -3.737 1.00 58.88 144 ASP A CA 1
ATOM 1086 C C . ASP A 1 144 ? -14.699 13.698 -4.602 1.00 58.88 144 ASP A C 1
ATOM 1088 O O . ASP A 1 144 ? -15.887 13.437 -4.406 1.00 58.88 144 ASP A O 1
ATOM 1092 N N . ALA A 1 145 ? -13.982 13.053 -5.527 1.00 58.94 145 ALA A N 1
ATOM 1093 C CA . ALA A 1 145 ? -14.527 12.007 -6.390 1.00 58.94 145 ALA A CA 1
ATOM 1094 C C . ALA A 1 145 ? -14.402 10.589 -5.802 1.00 58.94 145 ALA A C 1
ATOM 1096 O O . ALA A 1 145 ? -14.796 9.620 -6.459 1.00 58.94 145 ALA A O 1
ATOM 1097 N N . TYR A 1 146 ? -13.839 10.429 -4.595 1.00 59.59 146 TYR A N 1
ATOM 1098 C CA . TYR A 1 146 ? -13.630 9.101 -4.017 1.00 59.59 146 TYR A CA 1
ATOM 1099 C C . TYR A 1 146 ? -14.977 8.430 -3.671 1.00 59.59 146 TYR A C 1
ATOM 1101 O O . TYR A 1 146 ? -15.780 9.041 -2.957 1.00 59.59 146 TYR A O 1
ATOM 1109 N N . PRO A 1 147 ? -15.255 7.193 -4.138 1.00 60.34 147 PRO A N 1
ATOM 1110 C CA . PRO A 1 147 ? -16.532 6.524 -3.894 1.00 60.34 147 PRO A CA 1
ATOM 1111 C C . PRO A 1 147 ? -16.774 6.316 -2.398 1.00 60.34 147 PRO A C 1
ATOM 1113 O O . PRO A 1 147 ? -15.880 5.882 -1.675 1.00 60.34 147 PRO A O 1
ATOM 1116 N N . ARG A 1 148 ? -17.992 6.605 -1.931 1.00 67.44 148 ARG A N 1
ATOM 1117 C CA . ARG A 1 148 ? -18.406 6.404 -0.536 1.00 67.44 148 ARG A CA 1
ATOM 1118 C C . ARG A 1 148 ? -19.631 5.499 -0.520 1.00 67.44 148 ARG A C 1
ATOM 1120 O O . ARG A 1 148 ? -20.709 5.929 -0.921 1.00 67.44 148 ARG A O 1
ATOM 1127 N N . GLY A 1 149 ? -19.452 4.258 -0.082 1.00 80.12 149 GLY A N 1
ATOM 1128 C CA . GLY A 1 149 ? -20.512 3.253 -0.005 1.00 80.12 149 GLY A CA 1
ATOM 1129 C C . GLY A 1 149 ? -20.307 2.349 1.200 1.00 80.12 149 GLY A C 1
ATOM 1130 O O . GLY A 1 149 ? -20.017 1.174 1.027 1.00 80.12 149 GLY A O 1
ATOM 1131 N N . LEU A 1 150 ? -20.426 2.909 2.410 1.00 85.06 150 LEU A N 1
ATOM 1132 C CA . LEU A 1 150 ? -20.103 2.197 3.651 1.00 85.06 150 LEU A CA 1
ATOM 1133 C C . LEU A 1 150 ? -20.907 0.899 3.813 1.00 85.06 150 LEU A C 1
ATOM 1135 O O . LEU A 1 150 ? -20.317 -0.114 4.160 1.00 85.06 150 LEU A O 1
ATOM 1139 N N . ASP A 1 151 ? -22.206 0.912 3.503 1.00 86.38 151 ASP A N 1
ATOM 1140 C CA . ASP A 1 151 ? -23.055 -0.284 3.608 1.00 86.38 151 ASP A CA 1
ATOM 1141 C C . ASP A 1 151 ? -22.601 -1.386 2.637 1.00 86.38 151 ASP A C 1
ATOM 1143 O O . ASP A 1 151 ? -22.474 -2.545 3.015 1.00 86.38 151 ASP A O 1
ATOM 1147 N N . GLN A 1 152 ? -22.282 -1.016 1.390 1.00 88.69 152 GLN A N 1
ATOM 1148 C CA . GLN A 1 152 ? -21.779 -1.960 0.389 1.00 88.69 152 GLN A CA 1
ATOM 1149 C C . GLN A 1 152 ? -20.420 -2.536 0.796 1.00 88.69 152 GLN A C 1
ATOM 1151 O O . GLN A 1 152 ? -20.195 -3.740 0.680 1.00 88.69 152 GLN A O 1
ATOM 1156 N N . ASP A 1 153 ? -19.515 -1.679 1.266 1.00 91.44 153 ASP A N 1
ATOM 1157 C CA . ASP A 1 153 ? -18.203 -2.098 1.739 1.00 91.44 153 ASP A CA 1
ATOM 1158 C C . ASP A 1 153 ? -18.325 -3.012 2.971 1.00 91.44 153 ASP A C 1
ATOM 1160 O O . ASP A 1 153 ? -17.611 -4.008 3.059 1.00 91.44 153 ASP A O 1
ATOM 1164 N N . ALA A 1 154 ? -19.247 -2.721 3.894 1.00 90.81 154 ALA A N 1
ATOM 1165 C CA . ALA A 1 154 ? -19.495 -3.538 5.078 1.00 90.81 154 ALA A CA 1
ATOM 1166 C C . ALA A 1 154 ? -19.986 -4.944 4.706 1.00 90.81 154 ALA A C 1
ATOM 1168 O O . ALA A 1 154 ? -19.403 -5.922 5.174 1.00 90.81 154 ALA A O 1
ATOM 1169 N N . SER A 1 155 ? -20.972 -5.066 3.811 1.00 91.19 155 SER A N 1
ATOM 1170 C CA . SER A 1 155 ? -21.448 -6.383 3.366 1.00 91.19 155 SER A CA 1
ATOM 1171 C C . SER A 1 155 ? -20.339 -7.188 2.674 1.00 91.19 155 SER A C 1
ATOM 1173 O O . SER A 1 155 ? -20.116 -8.348 3.013 1.00 91.19 155 SER A O 1
ATOM 1175 N N . LEU A 1 156 ? -19.563 -6.563 1.777 1.00 93.31 156 LEU A N 1
ATOM 1176 C CA . LEU A 1 156 ? -18.427 -7.228 1.124 1.00 93.31 156 LEU A CA 1
ATOM 1177 C C . LEU A 1 156 ? -17.348 -7.663 2.128 1.00 93.31 156 LEU A C 1
ATOM 1179 O O . LEU A 1 156 ? -16.747 -8.729 1.985 1.00 93.31 156 LEU A O 1
ATOM 1183 N N . ALA A 1 157 ? -17.076 -6.841 3.141 1.00 94.75 157 ALA A N 1
ATOM 1184 C CA . ALA A 1 157 ? -16.105 -7.164 4.177 1.00 94.75 157 ALA A CA 1
ATOM 1185 C C . ALA A 1 157 ? -16.559 -8.349 5.040 1.00 94.75 157 ALA A C 1
ATOM 1187 O O . ALA A 1 157 ? -15.736 -9.220 5.328 1.00 94.75 157 ALA A O 1
ATOM 1188 N N . ALA A 1 158 ? -17.840 -8.422 5.415 1.00 93.38 158 ALA A N 1
ATOM 1189 C CA . ALA A 1 158 ? -18.379 -9.572 6.144 1.00 93.38 158 ALA A CA 1
ATOM 1190 C C . ALA A 1 158 ? -18.261 -10.870 5.339 1.00 93.38 158 ALA A C 1
ATOM 1192 O O . ALA A 1 158 ? -17.785 -11.870 5.874 1.00 93.38 158 ALA A O 1
ATOM 1193 N N . GLU A 1 159 ? -18.578 -10.847 4.041 1.00 93.75 159 GLU A N 1
ATOM 1194 C CA . GLU A 1 159 ? -18.393 -12.010 3.155 1.00 93.75 159 GLU A CA 1
ATOM 1195 C C . GLU A 1 159 ? -16.930 -12.487 3.099 1.00 93.75 159 GLU A C 1
ATOM 1197 O O . GLU A 1 159 ? -16.656 -13.675 2.926 1.00 93.75 159 GLU A O 1
ATOM 1202 N N . ALA A 1 160 ? -15.971 -11.574 3.273 1.00 95.31 160 ALA A N 1
ATOM 1203 C CA . ALA A 1 160 ? -14.544 -11.884 3.320 1.00 95.31 160 ALA A CA 1
ATOM 1204 C C . ALA A 1 160 ? -14.042 -12.344 4.707 1.00 95.31 160 ALA A C 1
ATOM 1206 O O . ALA A 1 160 ? -12.867 -12.707 4.834 1.00 95.31 160 ALA A O 1
ATOM 1207 N N . GLY A 1 161 ? -14.909 -12.363 5.726 1.00 95.44 161 GLY A N 1
ATOM 1208 C CA . GLY A 1 161 ? -14.595 -12.782 7.095 1.00 95.44 161 GLY A CA 1
ATOM 1209 C C . GLY A 1 161 ? -14.182 -11.645 8.033 1.00 95.44 161 GLY A C 1
ATOM 1210 O O . GLY A 1 161 ? -13.385 -11.873 8.938 1.00 95.44 161 GLY A O 1
ATOM 1211 N N . CYS A 1 162 ? -14.661 -10.420 7.797 1.00 96.69 162 CYS A N 1
ATOM 1212 C CA . CYS A 1 162 ? -14.481 -9.294 8.714 1.00 96.69 162 CYS A CA 1
ATOM 1213 C C . CYS A 1 162 ? -15.526 -9.332 9.839 1.00 96.69 162 CYS A C 1
ATOM 1215 O O . CYS A 1 162 ? -16.714 -9.440 9.550 1.00 96.69 162 CYS A O 1
ATOM 1217 N N . ASP A 1 163 ? -15.106 -9.165 11.096 1.00 96.56 163 ASP A N 1
ATOM 1218 C CA . ASP A 1 163 ? -16.018 -9.140 12.250 1.00 96.56 163 ASP A CA 1
ATOM 1219 C C . ASP A 1 163 ? -16.604 -7.737 12.497 1.00 96.56 163 ASP A C 1
ATOM 1221 O O . ASP A 1 163 ? -17.760 -7.592 12.896 1.00 96.56 163 ASP A O 1
ATOM 1225 N N . ALA A 1 164 ? -15.816 -6.684 12.249 1.00 96.44 164 ALA A N 1
ATOM 1226 C CA . ALA A 1 164 ? -16.269 -5.298 12.372 1.00 96.44 164 ALA A CA 1
ATOM 1227 C C . ALA A 1 164 ? -15.560 -4.337 11.415 1.00 96.44 164 ALA A C 1
ATOM 1229 O O . ALA A 1 164 ? -14.422 -4.558 10.990 1.00 96.44 164 ALA A O 1
ATOM 1230 N N . ILE A 1 165 ? -16.231 -3.221 11.136 1.00 97.19 165 ILE A N 1
ATOM 1231 C CA . ILE A 1 165 ? -15.699 -2.086 10.390 1.00 97.19 165 ILE A CA 1
ATOM 1232 C C . ILE A 1 165 ? -15.496 -0.905 11.332 1.00 97.19 165 ILE A C 1
ATOM 1234 O O . ILE A 1 165 ? -16.446 -0.389 11.914 1.00 97.19 165 ILE A O 1
ATOM 1238 N N . TYR A 1 166 ? -14.266 -0.407 11.413 1.00 97.75 166 TYR A N 1
ATOM 1239 C CA . TYR A 1 166 ? -13.963 0.884 12.015 1.00 97.75 166 TYR A CA 1
ATOM 1240 C C . TYR A 1 166 ? -14.073 2.001 10.966 1.00 97.75 166 TYR A C 1
ATOM 1242 O O . TYR A 1 166 ? -13.210 2.148 10.096 1.00 97.75 166 TYR A O 1
ATOM 1250 N N . ALA A 1 167 ? -15.129 2.807 11.048 1.00 96.25 167 ALA A N 1
ATOM 1251 C CA . ALA A 1 167 ? -15.417 3.918 10.140 1.00 96.25 167 ALA A CA 1
ATOM 1252 C C . ALA A 1 167 ? -15.407 5.268 10.889 1.00 96.25 167 ALA A C 1
ATOM 1254 O O . ALA A 1 167 ? -16.461 5.884 11.073 1.00 96.25 167 ALA A O 1
ATOM 1255 N N . PRO A 1 168 ? -14.244 5.735 11.377 1.00 95.56 168 PRO A N 1
ATOM 1256 C CA . PRO A 1 168 ? -14.162 6.967 12.155 1.00 95.56 168 PRO A CA 1
ATOM 1257 C C . PRO A 1 168 ? -14.444 8.214 11.322 1.00 95.56 168 PRO A C 1
ATOM 1259 O O . PRO A 1 168 ? -14.188 8.253 10.116 1.00 95.56 168 PRO A O 1
ATOM 1262 N N . SER A 1 169 ? -14.906 9.276 11.986 1.00 92.62 169 SER A N 1
ATOM 1263 C CA . SER A 1 169 ? -14.992 10.590 11.353 1.00 92.62 169 SER A CA 1
ATOM 1264 C C . SER A 1 169 ? -13.607 11.256 11.263 1.00 92.62 169 SER A C 1
ATOM 1266 O O . SER A 1 169 ? -12.693 10.907 12.022 1.00 92.62 169 SER A O 1
ATOM 1268 N N . PRO A 1 170 ? -13.423 12.248 10.372 1.00 91.69 170 PRO A N 1
ATOM 1269 C CA . PRO A 1 170 ? -12.205 13.051 10.339 1.00 91.69 170 PRO A CA 1
ATOM 1270 C C . PRO A 1 170 ? -11.883 13.718 11.674 1.00 91.69 170 PRO A C 1
ATOM 1272 O O . PRO A 1 170 ? -10.714 13.831 12.002 1.00 91.69 170 PRO A O 1
ATOM 1275 N N . GLU A 1 171 ? -12.880 14.117 12.462 1.00 92.94 171 GLU A N 1
ATOM 1276 C CA . GLU A 1 171 ? -12.696 14.726 13.786 1.00 92.94 171 GLU A CA 1
ATOM 1277 C C . GLU A 1 171 ? -12.233 13.702 14.827 1.00 92.94 171 GLU A C 1
ATOM 1279 O O . GLU A 1 171 ? -11.465 14.042 15.723 1.00 92.94 171 GLU A O 1
ATOM 1284 N N . THR A 1 172 ? -12.658 12.440 14.702 1.00 94.88 172 THR A N 1
ATOM 1285 C CA . THR A 1 172 ? -12.149 11.339 15.533 1.00 94.88 172 THR A CA 1
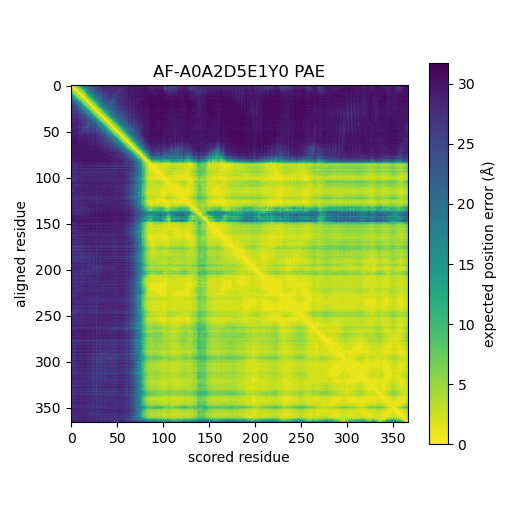ATOM 1286 C C . THR A 1 172 ? -10.685 11.045 15.226 1.00 94.88 172 THR A C 1
ATOM 1288 O O . THR A 1 172 ? -9.900 10.814 16.141 1.00 94.88 172 THR A O 1
ATOM 1291 N N . ILE A 1 173 ? -10.304 11.052 13.945 1.00 95.94 173 ILE A N 1
ATOM 1292 C CA . ILE A 1 173 ? -8.909 10.841 13.550 1.00 95.94 173 ILE A CA 1
ATOM 1293 C C . ILE A 1 173 ? -8.060 12.082 13.822 1.00 95.94 173 ILE A C 1
ATOM 1295 O O . ILE A 1 173 ? -6.935 11.932 14.279 1.00 95.94 173 ILE A O 1
ATOM 1299 N N . TYR A 1 174 ? -8.564 13.285 13.546 1.00 94.94 174 TYR A N 1
ATOM 1300 C CA . TYR A 1 174 ? -7.876 14.580 13.596 1.00 94.94 174 TYR A CA 1
ATOM 1301 C C . TYR A 1 174 ? -8.618 15.578 14.499 1.00 94.94 174 TYR A C 1
ATOM 1303 O O . TYR A 1 174 ? -9.182 16.557 14.000 1.00 94.94 174 TYR A O 1
ATOM 1311 N N . PRO A 1 175 ? -8.607 15.382 15.831 1.00 94.06 175 PRO A N 1
ATOM 1312 C CA . PRO A 1 175 ? -9.333 16.254 16.757 1.00 94.06 175 PRO A CA 1
ATOM 1313 C C . PRO A 1 175 ? -8.793 17.690 16.778 1.00 94.06 175 PRO A C 1
ATOM 1315 O O . PRO A 1 175 ? -9.517 18.623 17.118 1.00 94.06 175 PRO A O 1
ATOM 1318 N N . GLU A 1 176 ? -7.535 17.891 16.378 1.00 93.81 176 GLU A N 1
ATOM 1319 C CA . GLU A 1 176 ? -6.914 19.214 16.248 1.00 93.81 176 GLU A CA 1
ATOM 1320 C C . GLU A 1 176 ? -7.316 19.950 14.957 1.00 93.81 176 GLU A C 1
ATOM 1322 O O . GLU A 1 176 ? -6.958 21.114 14.764 1.00 93.81 176 GLU A O 1
ATOM 1327 N N . GLY A 1 177 ? -8.057 19.281 14.071 1.00 92.12 177 GLY A N 1
ATOM 1328 C CA . GLY A 1 177 ? -8.494 19.801 12.785 1.00 92.12 177 GLY A CA 1
ATOM 1329 C C . GLY A 1 177 ? -7.517 19.536 11.626 1.00 92.12 177 GLY A C 1
ATOM 1330 O O . GLY A 1 177 ? -6.375 19.108 11.820 1.00 92.12 177 GLY A O 1
ATOM 1331 N N . PRO A 1 178 ? -7.962 19.797 10.384 1.00 88.25 178 PRO A N 1
ATOM 1332 C CA . PRO A 1 178 ? -7.241 19.416 9.168 1.00 88.25 178 PRO A CA 1
ATOM 1333 C C . PRO A 1 178 ? -5.914 20.162 8.973 1.00 88.25 178 PRO A C 1
ATOM 1335 O O . PRO A 1 178 ? -4.944 19.565 8.515 1.00 88.25 178 PRO A O 1
ATOM 1338 N N . GLU A 1 179 ? -5.824 21.442 9.349 1.00 89.69 179 GLU A N 1
ATOM 1339 C CA . GLU A 1 179 ? -4.579 22.218 9.216 1.00 89.69 179 GLU A CA 1
ATOM 1340 C C . GLU A 1 179 ? -3.464 21.660 10.111 1.00 89.69 179 GLU A C 1
ATOM 1342 O O . GLU A 1 179 ? -2.327 21.480 9.668 1.00 89.69 179 GLU A O 1
ATOM 1347 N N . ALA A 1 180 ? -3.804 21.321 11.358 1.00 92.38 180 ALA A N 1
ATOM 1348 C CA . ALA A 1 180 ? -2.881 20.687 12.290 1.00 92.38 180 ALA A CA 1
ATOM 1349 C C . ALA A 1 180 ? -2.466 19.291 11.804 1.00 92.38 180 ALA A C 1
ATOM 1351 O O . ALA A 1 180 ? -1.296 18.929 11.917 1.00 92.38 180 ALA A O 1
ATOM 1352 N N . ALA A 1 181 ? -3.391 18.534 11.206 1.00 92.19 181 ALA A N 1
ATOM 1353 C CA . ALA A 1 181 ? -3.100 17.232 10.614 1.00 92.19 181 ALA A CA 1
ATOM 1354 C C . ALA A 1 181 ? -2.099 17.324 9.450 1.00 92.19 181 ALA A C 1
ATOM 1356 O O . ALA A 1 181 ? -1.144 16.550 9.400 1.00 92.19 181 ALA A O 1
ATOM 1357 N N . VAL A 1 182 ? -2.263 18.299 8.550 1.00 89.19 182 VAL A N 1
ATOM 1358 C CA . VAL A 1 182 ? -1.316 18.549 7.448 1.00 89.19 182 VAL A CA 1
ATOM 1359 C C . VAL A 1 182 ? 0.063 18.936 7.988 1.00 89.19 182 VAL A C 1
ATOM 1361 O O . VAL A 1 182 ? 1.076 18.400 7.535 1.00 89.19 182 VAL A O 1
ATOM 1364 N N . ALA A 1 183 ? 0.121 19.818 8.989 1.00 92.62 183 ALA A N 1
ATOM 1365 C CA . ALA A 1 183 ? 1.381 20.202 9.623 1.00 92.62 183 ALA A CA 1
ATOM 1366 C C . ALA A 1 183 ? 2.068 19.010 10.318 1.00 92.62 183 ALA A C 1
ATOM 1368 O O . ALA A 1 183 ? 3.279 18.831 10.182 1.00 92.62 183 ALA A O 1
ATOM 1369 N N . ALA A 1 184 ? 1.300 18.167 11.013 1.00 94.31 184 ALA A N 1
ATOM 1370 C CA . ALA A 1 184 ? 1.802 16.957 11.658 1.00 94.31 184 ALA A CA 1
ATOM 1371 C C . ALA A 1 184 ? 2.332 15.939 10.637 1.00 94.31 184 ALA A C 1
ATOM 1373 O O . ALA A 1 184 ? 3.405 15.378 10.842 1.00 94.31 184 ALA A O 1
ATOM 1374 N N . ALA A 1 185 ? 1.630 15.745 9.517 1.00 93.31 185 ALA A N 1
ATOM 1375 C CA . ALA A 1 185 ? 2.066 14.866 8.435 1.00 93.31 185 ALA A CA 1
ATOM 1376 C C . ALA A 1 185 ? 3.392 15.343 7.823 1.00 93.31 185 ALA A C 1
ATOM 1378 O O . ALA A 1 185 ? 4.304 14.545 7.615 1.00 93.31 185 ALA A O 1
ATOM 1379 N N . ALA A 1 186 ? 3.533 16.651 7.585 1.00 91.88 186 ALA A N 1
ATOM 1380 C CA . ALA A 1 186 ? 4.761 17.238 7.050 1.00 91.88 186 ALA A CA 1
ATOM 1381 C C . ALA A 1 186 ? 5.956 17.135 8.017 1.00 91.88 186 ALA A C 1
ATOM 1383 O O . ALA A 1 186 ? 7.101 17.064 7.572 1.00 91.88 186 ALA A O 1
ATOM 1384 N N . ALA A 1 187 ? 5.697 17.128 9.327 1.00 95.12 187 ALA A N 1
ATOM 1385 C CA . ALA A 1 187 ? 6.713 17.019 10.373 1.00 95.12 187 ALA A CA 1
ATOM 1386 C C . ALA A 1 187 ? 6.951 15.577 10.864 1.00 95.12 187 ALA A C 1
ATOM 1388 O O . ALA A 1 187 ? 7.755 15.377 11.779 1.00 95.12 187 ALA A O 1
ATOM 1389 N N . PHE A 1 188 ? 6.263 14.580 10.295 1.00 95.94 188 PHE A N 1
ATOM 1390 C CA . PHE A 1 188 ? 6.338 13.199 10.765 1.00 95.94 188 PHE A CA 1
ATOM 1391 C C . PHE A 1 188 ? 7.774 12.650 10.635 1.00 95.94 188 PHE A C 1
ATOM 1393 O O . PHE A 1 188 ? 8.398 12.814 9.582 1.00 95.94 188 PHE A O 1
ATOM 1400 N N . PRO A 1 189 ? 8.330 11.981 11.663 1.00 95.25 189 PRO A N 1
ATOM 1401 C CA . PRO A 1 189 ? 9.667 11.397 11.590 1.00 95.25 189 PRO A CA 1
ATOM 1402 C C . PRO A 1 189 ? 9.679 10.188 10.644 1.00 95.25 189 PRO A C 1
ATOM 1404 O O . PRO A 1 189 ? 9.301 9.076 11.008 1.00 95.25 189 PRO A O 1
ATOM 1407 N N . LEU A 1 190 ? 10.106 10.412 9.403 1.00 96.44 190 LEU A N 1
ATOM 1408 C CA . LEU A 1 190 ? 10.065 9.394 8.358 1.00 96.44 190 LEU A CA 1
ATOM 1409 C C . LEU A 1 190 ? 11.258 8.423 8.418 1.00 96.44 190 LEU A C 1
ATOM 1411 O O . LEU A 1 190 ? 12.408 8.860 8.548 1.00 96.44 190 LEU A O 1
ATOM 1415 N N . PRO A 1 191 ? 11.026 7.104 8.255 1.00 96.31 191 PRO A N 1
ATOM 1416 C CA . PRO A 1 191 ? 12.106 6.134 8.185 1.00 96.31 191 PRO A CA 1
ATOM 1417 C C . PRO A 1 191 ? 12.889 6.281 6.870 1.00 96.31 191 PRO A C 1
ATOM 1419 O O . PRO A 1 191 ? 12.375 6.797 5.875 1.00 96.31 191 PRO A O 1
ATOM 1422 N N . PRO A 1 192 ? 14.120 5.745 6.786 1.00 95.88 192 PRO A N 1
ATOM 1423 C CA . PRO A 1 192 ? 14.942 5.896 5.589 1.00 95.88 192 PRO A CA 1
ATOM 1424 C C . PRO A 1 192 ? 14.335 5.321 4.295 1.00 95.88 192 PRO A C 1
ATOM 1426 O O . PRO A 1 192 ? 14.733 5.749 3.214 1.00 95.88 192 PRO A O 1
ATOM 1429 N N . ALA A 1 193 ? 13.397 4.370 4.391 1.00 95.88 193 ALA A N 1
ATOM 1430 C CA . ALA A 1 193 ? 12.654 3.811 3.256 1.00 95.88 193 ALA A CA 1
ATOM 1431 C C . ALA A 1 193 ? 11.661 4.808 2.616 1.00 95.88 193 ALA A C 1
ATOM 1433 O O . ALA A 1 193 ? 11.222 4.591 1.488 1.00 95.88 193 ALA A O 1
ATOM 1434 N N . ALA A 1 194 ? 11.328 5.903 3.305 1.00 95.88 194 ALA A N 1
ATOM 1435 C CA . ALA A 1 194 ? 10.364 6.905 2.851 1.00 95.88 194 ALA A CA 1
ATOM 1436 C C . ALA A 1 194 ? 10.999 8.132 2.171 1.00 95.88 194 ALA A C 1
ATOM 1438 O O . ALA A 1 194 ? 10.256 8.955 1.653 1.00 95.88 194 ALA A O 1
ATOM 1439 N N . ILE A 1 195 ? 12.331 8.302 2.214 1.00 94.94 195 ILE A N 1
ATOM 1440 C CA . ILE A 1 195 ? 12.988 9.567 1.796 1.00 94.94 195 ILE A CA 1
ATOM 1441 C C . ILE A 1 195 ? 14.293 9.406 0.998 1.00 94.94 195 ILE A C 1
ATOM 1443 O O . ILE A 1 195 ? 14.894 10.394 0.583 1.00 94.94 195 ILE A O 1
ATOM 1447 N N . ARG A 1 196 ? 14.813 8.183 0.873 1.00 93.56 196 ARG A N 1
ATOM 1448 C CA . ARG A 1 196 ? 16.090 7.885 0.196 1.00 93.56 196 ARG A CA 1
ATOM 1449 C C . ARG A 1 196 ? 15.985 7.049 -1.083 1.00 93.56 196 ARG A C 1
ATOM 1451 O O . ARG A 1 196 ? 16.898 7.184 -1.897 1.00 93.56 196 ARG A O 1
ATOM 1458 N N . PRO A 1 197 ? 15.010 6.132 -1.253 1.00 94.06 197 PRO A N 1
ATOM 1459 C CA . PRO A 1 197 ? 15.042 5.189 -2.373 1.00 94.06 197 PRO A CA 1
ATOM 1460 C C . PRO A 1 197 ? 14.945 5.820 -3.763 1.00 94.06 197 PRO A C 1
ATOM 1462 O O . PRO A 1 197 ? 15.408 5.196 -4.723 1.00 94.06 197 PRO A O 1
ATOM 1465 N N . GLY A 1 198 ? 14.366 7.020 -3.880 1.00 95.44 198 GLY A N 1
ATOM 1466 C CA . GLY A 1 198 ? 14.133 7.657 -5.175 1.00 95.44 198 GLY A CA 1
ATOM 1467 C C . GLY A 1 198 ? 13.072 6.923 -6.001 1.00 95.44 198 GLY A C 1
ATOM 1468 O O . GLY A 1 198 ? 13.243 6.749 -7.205 1.00 95.44 198 GLY A O 1
ATOM 1469 N N . LEU A 1 199 ? 12.038 6.417 -5.327 1.00 96.19 199 LEU A N 1
ATOM 1470 C CA . LEU A 1 199 ? 10.899 5.687 -5.881 1.00 96.19 199 LEU A CA 1
ATOM 1471 C C . LEU A 1 199 ? 9.641 6.571 -5.771 1.00 96.19 199 LEU A C 1
ATOM 1473 O O . LEU A 1 199 ? 9.649 7.701 -6.254 1.00 96.19 199 LEU A O 1
ATOM 1477 N N . GLU A 1 200 ? 8.577 6.113 -5.101 1.00 94.44 200 GLU A N 1
ATOM 1478 C CA . GLU A 1 200 ? 7.377 6.927 -4.851 1.00 94.44 200 GLU A CA 1
ATOM 1479 C C . GLU A 1 200 ? 7.698 8.183 -4.029 1.00 94.44 200 GLU A C 1
ATOM 1481 O O . GLU A 1 200 ? 7.021 9.197 -4.166 1.00 94.44 200 GLU A O 1
ATOM 1486 N N . ASP A 1 201 ? 8.749 8.137 -3.205 1.00 93.44 201 ASP A N 1
ATOM 1487 C CA . ASP A 1 201 ? 9.236 9.274 -2.420 1.00 93.44 201 ASP A CA 1
ATOM 1488 C C . ASP A 1 201 ? 9.741 10.436 -3.286 1.00 93.44 201 ASP A C 1
ATOM 1490 O O . ASP A 1 201 ? 9.588 11.592 -2.895 1.00 93.44 201 ASP A O 1
ATOM 1494 N N . ALA A 1 202 ? 10.300 10.152 -4.467 1.00 92.81 202 ALA A N 1
ATOM 1495 C CA . ALA A 1 202 ? 10.759 11.193 -5.385 1.00 92.81 202 ALA A CA 1
ATOM 1496 C C . ALA A 1 202 ? 9.592 11.863 -6.121 1.00 92.81 202 ALA A C 1
ATOM 1498 O O . ALA A 1 202 ? 9.577 13.085 -6.269 1.00 92.81 202 ALA A O 1
ATOM 1499 N N . ASP A 1 203 ? 8.607 11.070 -6.549 1.00 86.00 203 ASP A N 1
ATOM 1500 C CA . ASP A 1 203 ? 7.442 11.565 -7.288 1.00 86.00 203 ASP A CA 1
ATOM 1501 C C . ASP A 1 203 ? 6.420 12.254 -6.367 1.00 86.00 203 ASP A C 1
ATOM 1503 O O . ASP A 1 203 ? 5.653 13.111 -6.812 1.00 86.00 203 ASP A O 1
ATOM 1507 N N . ARG A 1 204 ? 6.367 11.859 -5.086 1.00 85.69 204 ARG A N 1
ATOM 1508 C CA . ARG A 1 204 ? 5.331 12.270 -4.126 1.00 85.69 204 ARG A CA 1
ATOM 1509 C C . ARG A 1 204 ? 5.949 12.599 -2.753 1.00 85.69 204 ARG A C 1
ATOM 1511 O O . ARG A 1 204 ? 5.694 11.890 -1.778 1.00 85.69 204 ARG A O 1
ATOM 1518 N N . PRO A 1 205 ? 6.715 13.700 -2.624 1.00 84.50 205 PRO A N 1
ATOM 1519 C CA . PRO A 1 205 ? 7.532 13.991 -1.435 1.00 84.50 205 PRO A CA 1
ATOM 1520 C C . PRO A 1 205 ? 6.743 14.167 -0.125 1.00 84.50 205 PRO A C 1
ATOM 1522 O O . PRO A 1 205 ? 7.308 14.031 0.956 1.00 84.50 205 PRO A O 1
ATOM 1525 N N . HIS A 1 206 ? 5.439 14.451 -0.194 1.00 84.00 206 HIS A N 1
ATOM 1526 C CA . HIS A 1 206 ? 4.567 14.597 0.981 1.00 84.00 206 HIS A CA 1
ATOM 1527 C C . HIS A 1 206 ? 3.786 13.320 1.337 1.00 84.00 206 HIS A C 1
ATOM 1529 O O . HIS A 1 206 ? 3.210 13.231 2.421 1.00 84.00 206 HIS A O 1
ATOM 1535 N N . PHE A 1 207 ? 3.767 12.321 0.449 1.00 89.12 207 PHE A N 1
ATOM 1536 C CA . PHE A 1 207 ? 2.859 11.177 0.537 1.00 89.12 207 PHE A CA 1
ATOM 1537 C C . PHE A 1 207 ? 3.081 10.334 1.796 1.00 89.12 207 PHE A C 1
ATOM 1539 O O . PHE A 1 207 ? 2.133 10.071 2.536 1.00 89.12 207 PHE A O 1
ATOM 1546 N N . PHE A 1 208 ? 4.328 9.949 2.083 1.00 95.06 208 PHE A N 1
ATOM 1547 C CA . PHE A 1 208 ? 4.610 9.068 3.218 1.00 95.06 208 PHE A CA 1
ATOM 1548 C C . PHE A 1 208 ? 4.399 9.733 4.580 1.00 95.06 208 PHE A C 1
ATOM 1550 O O . PHE A 1 208 ? 4.073 9.030 5.527 1.00 95.06 208 PHE A O 1
ATOM 1557 N N . GLY A 1 209 ? 4.503 11.063 4.686 1.00 95.69 209 GLY A N 1
ATOM 1558 C CA . GLY A 1 209 ? 4.157 11.782 5.918 1.00 95.69 209 GLY A CA 1
ATOM 1559 C C . GLY A 1 209 ? 2.688 11.591 6.296 1.00 95.69 209 GLY A C 1
ATOM 1560 O O . GLY A 1 209 ? 2.374 11.213 7.425 1.00 95.69 209 GLY A O 1
ATOM 1561 N N . GLY A 1 210 ? 1.791 11.763 5.319 1.00 93.56 210 GLY A N 1
ATOM 1562 C CA . GLY A 1 210 ? 0.354 11.537 5.494 1.00 93.56 210 GLY A CA 1
ATOM 1563 C C . GLY A 1 210 ? 0.011 10.071 5.760 1.00 93.56 210 GLY A C 1
ATOM 1564 O O . GLY A 1 210 ? -0.793 9.789 6.647 1.00 93.56 210 GLY A O 1
ATOM 1565 N N . VAL A 1 211 ? 0.648 9.138 5.039 1.00 95.56 211 VAL A N 1
ATOM 1566 C CA . VAL A 1 211 ? 0.457 7.689 5.236 1.00 95.56 211 VAL A CA 1
ATOM 1567 C C . VAL A 1 211 ? 0.900 7.248 6.630 1.00 95.56 211 VAL A C 1
ATOM 1569 O O . VAL A 1 211 ? 0.136 6.583 7.326 1.00 95.56 211 VAL A O 1
ATOM 1572 N N . CYS A 1 212 ? 2.101 7.631 7.066 1.00 97.31 212 CYS A N 1
ATOM 1573 C CA . CYS A 1 212 ? 2.593 7.289 8.398 1.00 97.31 212 CYS A CA 1
ATOM 1574 C C . CYS A 1 212 ? 1.685 7.862 9.490 1.00 97.31 212 CYS A C 1
ATOM 1576 O O . CYS A 1 212 ? 1.310 7.136 10.408 1.00 97.31 212 CYS A O 1
ATOM 1578 N N . LEU A 1 213 ? 1.262 9.126 9.356 1.00 96.50 213 LEU A N 1
ATOM 1579 C CA . LEU A 1 213 ? 0.371 9.760 10.326 1.00 96.50 213 LEU A CA 1
ATOM 1580 C C . LEU A 1 213 ? -0.956 9.005 10.467 1.00 96.50 213 LEU A C 1
ATOM 1582 O O . LEU A 1 213 ? -1.369 8.712 11.589 1.00 96.50 213 LEU A O 1
ATOM 1586 N N . ILE A 1 214 ? -1.633 8.687 9.355 1.00 96.31 214 ILE A N 1
ATOM 1587 C CA . ILE A 1 214 ? -2.921 7.989 9.447 1.00 96.31 214 ILE A CA 1
ATOM 1588 C C . ILE A 1 214 ? -2.759 6.564 9.972 1.00 96.31 214 ILE A C 1
ATOM 1590 O O . ILE A 1 214 ? -3.531 6.140 10.831 1.00 96.31 214 ILE A O 1
ATOM 1594 N N . VAL A 1 215 ? -1.750 5.827 9.498 1.00 97.88 215 VAL A N 1
ATOM 1595 C CA . VAL A 1 215 ? -1.536 4.438 9.918 1.00 97.88 215 VAL A CA 1
ATOM 1596 C C . VAL A 1 215 ? -1.187 4.385 11.403 1.00 97.88 215 VAL A C 1
ATOM 1598 O O . VAL A 1 215 ? -1.753 3.556 12.109 1.00 97.88 215 VAL A O 1
ATOM 1601 N N . GLN A 1 216 ? -0.346 5.296 11.904 1.00 98.12 216 GLN A N 1
ATOM 1602 C CA . GLN A 1 216 ? -0.040 5.388 13.333 1.00 98.12 216 GLN A CA 1
ATOM 1603 C C . GLN A 1 216 ? -1.317 5.587 14.164 1.00 98.12 216 GLN A C 1
ATOM 1605 O O . GLN A 1 216 ? -1.561 4.809 15.084 1.00 98.12 216 GLN A O 1
ATOM 1610 N N . ARG A 1 217 ? -2.173 6.558 13.808 1.00 97.31 217 ARG A N 1
ATOM 1611 C CA . ARG A 1 217 ? -3.423 6.825 14.549 1.00 97.31 217 ARG A CA 1
ATOM 1612 C C . ARG A 1 217 ? -4.383 5.635 14.515 1.00 97.31 217 ARG A C 1
ATOM 1614 O O . ARG A 1 217 ? -4.911 5.239 15.552 1.00 97.31 217 ARG A O 1
ATOM 1621 N N . LEU A 1 218 ? -4.570 5.016 13.348 1.00 98.25 218 LEU A N 1
ATOM 1622 C CA . LEU A 1 218 ? -5.423 3.831 13.220 1.00 98.25 218 LEU A CA 1
ATOM 1623 C C . LEU A 1 218 ? -4.904 2.655 14.060 1.00 98.25 218 LEU A C 1
ATOM 1625 O O . LEU A 1 218 ? -5.700 1.999 14.728 1.00 98.25 218 LEU A O 1
ATOM 1629 N N . LEU A 1 219 ? -3.591 2.408 14.079 1.00 98.56 219 LEU A N 1
ATOM 1630 C CA . LEU A 1 219 ? -2.993 1.348 14.898 1.00 98.56 219 LEU A CA 1
ATOM 1631 C C . LEU A 1 219 ? -3.102 1.644 16.400 1.00 98.56 219 LEU A C 1
ATOM 1633 O O . LEU A 1 219 ? -3.386 0.730 17.173 1.00 98.56 219 LEU A O 1
ATOM 1637 N N . GLN A 1 220 ? -2.952 2.905 16.814 1.00 97.94 220 GLN A N 1
ATOM 1638 C CA . GLN A 1 220 ? -3.160 3.331 18.203 1.00 97.94 220 GLN A CA 1
ATOM 1639 C C . GLN A 1 220 ? -4.612 3.128 18.660 1.00 97.94 220 GLN A C 1
ATOM 1641 O O . GLN A 1 220 ? -4.845 2.740 19.804 1.00 97.94 220 GLN A O 1
ATOM 1646 N N . HIS A 1 221 ? -5.588 3.350 17.774 1.00 98.00 221 HIS A N 1
ATOM 1647 C CA . HIS A 1 221 ? -7.006 3.120 18.062 1.00 98.00 221 HIS A CA 1
ATOM 1648 C C . HIS A 1 221 ? -7.342 1.619 18.101 1.00 98.00 221 HIS A C 1
ATOM 1650 O O . HIS A 1 221 ? -7.938 1.133 19.064 1.00 98.00 221 HIS A O 1
ATOM 1656 N N . ALA A 1 222 ? -6.935 0.878 17.066 1.00 98.06 222 ALA A N 1
ATOM 1657 C CA . ALA A 1 222 ? -7.280 -0.531 16.877 1.00 98.06 222 ALA A CA 1
ATOM 1658 C C . ALA A 1 222 ? -6.507 -1.489 17.796 1.00 98.06 222 ALA A C 1
ATOM 1660 O O . ALA A 1 222 ? -7.017 -2.557 18.127 1.00 98.06 222 ALA A O 1
ATOM 1661 N N . ARG A 1 223 ? -5.277 -1.133 18.190 1.00 98.19 223 ARG A N 1
ATOM 1662 C CA . ARG A 1 223 ? -4.371 -1.931 19.042 1.00 98.19 223 ARG A CA 1
ATOM 1663 C C . ARG A 1 223 ? -4.334 -3.424 18.665 1.00 98.19 223 ARG A C 1
ATOM 1665 O O . ARG A 1 223 ? -4.562 -4.282 19.526 1.00 98.19 223 ARG A O 1
ATOM 1672 N N . PRO A 1 224 ? -4.107 -3.764 17.385 1.00 98.50 224 PRO A N 1
ATOM 1673 C CA . PRO A 1 224 ? -4.135 -5.152 16.951 1.00 98.50 224 PRO A CA 1
ATOM 1674 C C . PRO A 1 224 ? -2.854 -5.885 17.362 1.00 98.50 224 PRO A C 1
ATOM 1676 O O . PRO A 1 224 ? -1.832 -5.262 17.623 1.00 98.50 224 PRO A O 1
ATOM 1679 N N . ALA A 1 225 ? -2.866 -7.217 17.349 1.00 98.56 225 ALA A N 1
ATOM 1680 C CA . ALA A 1 225 ? -1.620 -7.988 17.394 1.00 98.56 225 ALA A CA 1
ATOM 1681 C C . ALA A 1 225 ? -0.948 -8.055 16.012 1.00 98.56 225 ALA A C 1
ATOM 1683 O O . ALA A 1 225 ? 0.259 -8.276 15.909 1.00 98.56 225 ALA A O 1
ATOM 1684 N N . ARG A 1 226 ? -1.736 -7.919 14.936 1.00 98.69 226 ARG A N 1
ATOM 1685 C CA . ARG A 1 226 ? -1.286 -8.030 13.542 1.00 98.69 226 ARG A CA 1
ATOM 1686 C C . ARG A 1 226 ? -1.960 -6.986 12.668 1.00 98.69 226 ARG A C 1
ATOM 1688 O O . ARG A 1 226 ? -3.147 -6.731 12.838 1.00 98.69 226 ARG A O 1
ATOM 1695 N N . ALA A 1 227 ? -1.251 -6.455 11.683 1.00 98.69 227 ALA A N 1
ATOM 1696 C CA . ALA A 1 227 ? -1.850 -5.618 10.650 1.00 98.69 227 ALA A CA 1
ATOM 1697 C C . ALA A 1 227 ? -1.459 -6.116 9.256 1.00 98.69 227 ALA A C 1
ATOM 1699 O O . ALA A 1 227 ? -0.279 -6.356 8.993 1.00 98.69 227 ALA A O 1
ATOM 1700 N N . ILE A 1 228 ? -2.444 -6.290 8.374 1.00 98.56 228 ILE A N 1
ATOM 1701 C CA . ILE A 1 228 ? -2.239 -6.806 7.016 1.00 98.56 228 ILE A CA 1
ATOM 1702 C C . ILE A 1 228 ? -2.102 -5.644 6.034 1.00 98.56 228 ILE A C 1
ATOM 1704 O O . ILE A 1 228 ? -2.961 -4.765 5.981 1.00 98.56 228 ILE A O 1
ATOM 1708 N N . PHE A 1 229 ? -1.064 -5.680 5.202 1.00 98.12 229 PHE A N 1
ATOM 1709 C CA . PHE A 1 229 ? -0.864 -4.719 4.116 1.00 98.12 229 PHE A CA 1
ATOM 1710 C C . PHE A 1 229 ? -0.518 -5.443 2.813 1.00 98.12 229 PHE A C 1
ATOM 1712 O O . PHE A 1 229 ? 0.213 -6.433 2.804 1.00 98.12 229 PHE A O 1
ATOM 1719 N N . GLY A 1 230 ? -1.046 -4.949 1.693 1.00 96.88 230 GLY A N 1
ATOM 1720 C CA . GLY A 1 230 ? -0.819 -5.555 0.381 1.00 96.88 230 GLY A CA 1
ATOM 1721 C C . GLY A 1 230 ? 0.590 -5.304 -0.162 1.00 96.88 230 GLY A C 1
ATOM 1722 O O . GLY A 1 230 ? 1.086 -4.178 -0.132 1.00 96.88 230 GLY A O 1
ATOM 1723 N N . GLU A 1 231 ? 1.209 -6.328 -0.752 1.00 97.69 231 GLU A N 1
ATOM 1724 C CA . GLU A 1 231 ? 2.536 -6.235 -1.376 1.00 97.69 231 GLU A CA 1
ATOM 1725 C C . GLU A 1 231 ? 2.574 -5.304 -2.596 1.00 97.69 231 GLU A C 1
ATOM 1727 O O . GLU A 1 231 ? 3.654 -4.868 -2.996 1.00 97.69 231 GLU A O 1
ATOM 1732 N N . LYS A 1 232 ? 1.422 -4.994 -3.209 1.00 95.75 232 LYS A N 1
ATOM 1733 C CA . LYS A 1 232 ? 1.334 -4.148 -4.411 1.00 95.75 232 LYS A CA 1
ATOM 1734 C C . LYS A 1 232 ? 2.042 -2.808 -4.207 1.00 95.75 232 LYS A C 1
ATOM 1736 O O . LYS A 1 232 ? 2.809 -2.374 -5.065 1.00 95.75 232 LYS A O 1
ATOM 1741 N N . ASP A 1 233 ? 1.819 -2.186 -3.058 1.00 95.50 233 ASP A N 1
ATOM 1742 C CA . ASP A 1 233 ? 2.405 -0.909 -2.671 1.00 95.50 233 ASP A CA 1
ATOM 1743 C C . ASP A 1 233 ? 3.657 -1.175 -1.807 1.00 95.50 233 ASP A C 1
ATOM 1745 O O . ASP A 1 233 ? 3.742 -0.792 -0.643 1.00 95.50 233 ASP A O 1
ATOM 1749 N N . TRP A 1 234 ? 4.643 -1.881 -2.380 1.00 98.12 234 TRP A N 1
ATOM 1750 C CA . TRP A 1 234 ? 5.786 -2.445 -1.640 1.00 98.12 234 TRP A CA 1
ATOM 1751 C C . TRP A 1 234 ? 6.582 -1.411 -0.834 1.00 98.12 234 TRP A C 1
ATOM 1753 O O . TRP A 1 234 ? 6.965 -1.673 0.303 1.00 98.12 234 TRP A O 1
ATOM 1763 N N . GLN A 1 235 ? 6.820 -0.214 -1.384 1.00 98.19 235 GLN A N 1
ATOM 1764 C CA . GLN A 1 235 ? 7.507 0.837 -0.628 1.00 98.19 235 GLN A CA 1
ATOM 1765 C C . GLN A 1 235 ? 6.694 1.273 0.594 1.00 98.19 235 GLN A C 1
ATOM 1767 O O . GLN A 1 235 ? 7.269 1.427 1.666 1.00 98.19 235 GLN A O 1
ATOM 1772 N N . GLN A 1 236 ? 5.371 1.415 0.463 1.00 97.56 236 GLN A N 1
ATOM 1773 C CA . GLN A 1 236 ? 4.496 1.743 1.586 1.00 97.56 236 GLN A CA 1
ATOM 1774 C C . GLN A 1 236 ? 4.575 0.675 2.677 1.00 97.56 236 GLN A C 1
ATOM 1776 O O . GLN A 1 236 ? 4.742 1.022 3.843 1.00 97.56 236 GLN A O 1
ATOM 1781 N N . LEU A 1 237 ? 4.519 -0.606 2.305 1.00 98.44 237 LEU A N 1
ATOM 1782 C CA . LEU A 1 237 ? 4.690 -1.712 3.246 1.00 98.44 237 LEU A CA 1
ATOM 1783 C C . LEU A 1 237 ? 6.014 -1.589 4.021 1.00 98.44 237 LEU A C 1
ATOM 1785 O O . LEU A 1 237 ? 6.003 -1.635 5.248 1.00 98.44 237 LEU A O 1
ATOM 1789 N N . GLN A 1 238 ? 7.139 -1.356 3.333 1.00 98.56 238 GLN A N 1
ATOM 1790 C CA . GLN A 1 238 ? 8.441 -1.200 3.996 1.00 98.56 238 GLN A CA 1
ATOM 1791 C C . GLN A 1 238 ? 8.538 0.055 4.870 1.00 98.56 238 GLN A C 1
ATOM 1793 O O . GLN A 1 238 ? 9.241 0.048 5.881 1.00 98.56 238 GLN A O 1
ATOM 1798 N N . VAL A 1 239 ? 7.863 1.140 4.486 1.00 98.44 239 VAL A N 1
ATOM 1799 C CA . VAL A 1 239 ? 7.783 2.366 5.288 1.00 98.44 239 VAL A CA 1
ATOM 1800 C C . VAL A 1 239 ? 6.996 2.117 6.572 1.00 98.44 239 VAL A C 1
ATOM 1802 O O . VAL A 1 239 ? 7.466 2.498 7.642 1.00 98.44 239 VAL A O 1
ATOM 1805 N N . ILE A 1 240 ? 5.847 1.447 6.482 1.00 98.50 240 ILE A N 1
ATOM 1806 C CA . ILE A 1 240 ? 4.993 1.131 7.633 1.00 98.50 240 ILE A CA 1
ATOM 1807 C C . ILE A 1 240 ? 5.697 0.161 8.581 1.00 98.50 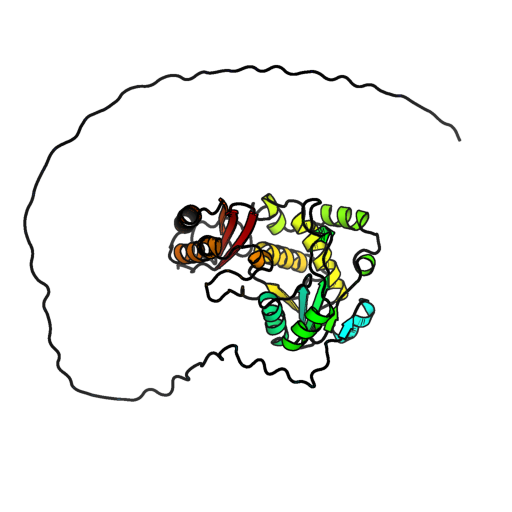240 ILE A C 1
ATOM 1809 O O . ILE A 1 240 ? 5.739 0.424 9.778 1.00 98.50 240 ILE A O 1
ATOM 1813 N N . ASP A 1 241 ? 6.306 -0.902 8.056 1.00 98.44 241 ASP A N 1
ATOM 1814 C CA . ASP A 1 241 ? 7.083 -1.865 8.846 1.00 98.44 241 ASP A CA 1
ATOM 1815 C C . ASP A 1 241 ? 8.215 -1.172 9.625 1.00 98.44 241 ASP A C 1
ATOM 1817 O O . ASP A 1 241 ? 8.347 -1.334 10.838 1.00 98.44 241 ASP A O 1
ATOM 1821 N N . ALA A 1 242 ? 8.976 -0.295 8.960 1.00 98.12 242 ALA A N 1
ATOM 1822 C CA . ALA A 1 242 ? 10.039 0.470 9.609 1.00 98.12 242 ALA A CA 1
ATOM 1823 C C . ALA A 1 242 ? 9.517 1.495 10.634 1.00 98.12 242 ALA A C 1
ATOM 1825 O O . ALA A 1 242 ? 10.177 1.719 11.648 1.00 98.12 242 ALA A O 1
ATOM 1826 N N . MET A 1 243 ? 8.367 2.125 10.375 1.00 98.12 243 MET A N 1
ATOM 1827 C CA . MET A 1 243 ? 7.721 3.056 11.306 1.00 98.12 243 MET A CA 1
ATOM 1828 C C . MET A 1 243 ? 7.262 2.327 12.573 1.00 98.12 243 MET A C 1
ATOM 1830 O O . MET A 1 243 ? 7.593 2.760 13.673 1.00 98.12 243 MET A O 1
ATOM 1834 N N . VAL A 1 244 ? 6.550 1.209 12.420 1.00 98.31 244 VAL A N 1
ATOM 1835 C CA . VAL A 1 244 ? 6.042 0.393 13.533 1.00 98.31 244 VAL A CA 1
ATOM 1836 C C . VAL A 1 244 ? 7.192 -0.146 14.380 1.00 98.31 244 VAL A C 1
ATOM 1838 O O . VAL A 1 244 ? 7.154 -0.039 15.600 1.00 98.31 244 VAL A O 1
ATOM 1841 N N . ALA A 1 245 ? 8.263 -0.640 13.752 1.00 97.75 245 ALA A N 1
ATOM 1842 C CA . ALA A 1 245 ? 9.433 -1.141 14.472 1.00 97.75 245 ALA A CA 1
ATOM 1843 C C . ALA A 1 245 ? 10.179 -0.059 15.282 1.00 97.75 245 ALA A C 1
ATOM 1845 O O . ALA A 1 245 ? 10.859 -0.385 16.256 1.00 97.75 245 ALA A O 1
ATOM 1846 N N . ALA A 1 246 ? 10.095 1.212 14.875 1.00 97.25 246 ALA A N 1
ATOM 1847 C CA . ALA A 1 246 ? 10.760 2.329 15.546 1.00 97.25 246 ALA A CA 1
ATOM 1848 C C . ALA A 1 246 ? 9.916 2.968 16.664 1.00 97.25 246 ALA A C 1
ATOM 1850 O O . ALA A 1 246 ? 10.470 3.670 17.513 1.00 97.25 246 ALA A O 1
ATOM 1851 N N . ASP A 1 247 ? 8.603 2.742 16.665 1.00 97.06 247 ASP A N 1
ATOM 1852 C CA . ASP A 1 247 ? 7.666 3.294 17.641 1.00 97.06 247 ASP A CA 1
ATOM 1853 C C . ASP A 1 247 ? 7.473 2.312 18.807 1.00 97.06 247 ASP A C 1
ATOM 1855 O O . ASP A 1 247 ? 6.956 1.209 18.640 1.00 97.06 247 ASP A O 1
ATOM 1859 N N . SER A 1 248 ? 7.887 2.705 20.014 1.00 96.56 248 SER A N 1
ATOM 1860 C CA . SER A 1 248 ? 7.816 1.841 21.199 1.00 96.56 248 SER A CA 1
ATOM 1861 C C . SER A 1 248 ? 6.396 1.469 21.624 1.00 96.56 248 SER A C 1
ATOM 1863 O O . SER A 1 248 ? 6.240 0.516 22.382 1.00 96.56 248 SER A O 1
ATOM 1865 N N . GLU A 1 249 ? 5.378 2.220 21.198 1.00 96.38 249 GLU A N 1
ATOM 1866 C CA . GLU A 1 249 ? 3.976 1.900 21.494 1.00 96.38 249 GLU A CA 1
ATOM 1867 C C . GLU A 1 249 ? 3.372 0.927 20.474 1.00 96.38 249 GLU A C 1
ATOM 1869 O O . GLU A 1 249 ? 2.353 0.297 20.762 1.00 96.38 249 GLU A O 1
ATOM 1874 N N . LEU A 1 250 ? 3.989 0.796 19.294 1.00 97.81 250 LEU A N 1
ATOM 1875 C CA . LEU A 1 250 ? 3.491 -0.025 18.187 1.00 97.81 250 LEU A CA 1
ATOM 1876 C C . LEU A 1 250 ? 4.363 -1.247 17.891 1.00 97.81 250 LEU A C 1
ATOM 1878 O O . LEU A 1 250 ? 3.916 -2.131 17.168 1.00 97.81 250 LEU A O 1
ATOM 1882 N N . SER A 1 251 ? 5.578 -1.328 18.432 1.00 96.19 251 SER A N 1
ATOM 1883 C CA . SER A 1 251 ? 6.581 -2.339 18.063 1.00 96.19 251 SER A CA 1
ATOM 1884 C C . SER A 1 251 ? 6.182 -3.796 18.335 1.00 96.19 251 SER A C 1
ATOM 1886 O O . SER A 1 251 ? 6.791 -4.703 17.767 1.00 96.19 251 SER A O 1
ATOM 1888 N N . ASP A 1 252 ? 5.144 -4.032 19.143 1.00 97.56 252 ASP A N 1
ATOM 1889 C CA . ASP A 1 252 ? 4.553 -5.358 19.372 1.00 97.56 252 ASP A CA 1
ATOM 1890 C C . ASP A 1 252 ? 3.581 -5.799 18.253 1.00 97.56 252 ASP A C 1
ATOM 1892 O O . ASP A 1 252 ? 3.175 -6.963 18.202 1.00 97.56 252 ASP A O 1
ATOM 1896 N N . ILE A 1 253 ? 3.198 -4.894 17.344 1.00 98.69 253 ILE A N 1
ATOM 1897 C CA . ILE A 1 253 ? 2.300 -5.178 16.220 1.00 98.69 253 ILE A CA 1
ATOM 1898 C C . ILE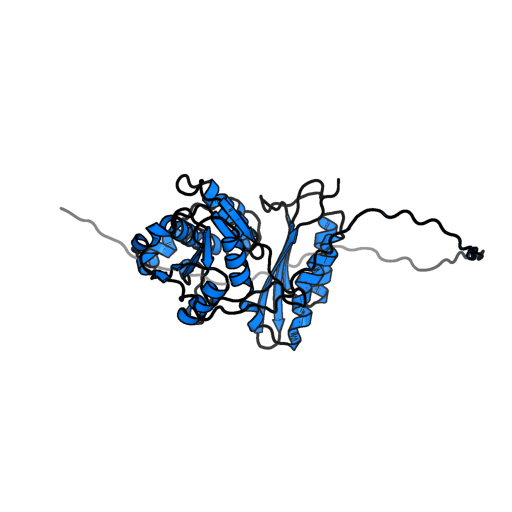 A 1 253 ? 3.089 -5.847 15.093 1.00 98.69 253 ILE A C 1
ATOM 1900 O O . ILE A 1 253 ? 4.010 -5.265 14.520 1.00 98.69 253 ILE A O 1
ATOM 1904 N N . ALA A 1 254 ? 2.682 -7.052 14.697 1.00 98.50 254 ALA A N 1
ATOM 1905 C CA . ALA A 1 254 ? 3.277 -7.729 13.549 1.00 98.50 254 ALA A CA 1
ATOM 1906 C C . ALA A 1 254 ? 2.670 -7.228 12.226 1.00 98.50 254 ALA A C 1
ATOM 1908 O O . ALA A 1 254 ? 1.479 -7.414 11.964 1.00 98.50 254 ALA A O 1
ATOM 1909 N N . ILE A 1 255 ? 3.498 -6.640 11.363 1.00 98.50 255 ILE A N 1
ATOM 1910 C CA . ILE A 1 255 ? 3.106 -6.255 10.003 1.00 98.50 255 ILE A CA 1
ATOM 1911 C C . ILE A 1 255 ? 3.203 -7.477 9.088 1.00 98.50 255 ILE A C 1
ATOM 1913 O O . ILE A 1 255 ? 4.277 -8.050 8.904 1.00 98.50 255 ILE A O 1
ATOM 1917 N N . ILE A 1 256 ? 2.072 -7.899 8.523 1.00 98.44 256 ILE A N 1
ATOM 1918 C CA . ILE A 1 256 ? 1.978 -9.097 7.687 1.00 98.44 256 ILE A CA 1
ATOM 1919 C C . ILE A 1 256 ? 1.762 -8.684 6.224 1.00 98.44 256 ILE A C 1
ATOM 1921 O O . ILE A 1 256 ? 0.738 -8.071 5.902 1.00 98.44 256 ILE A O 1
ATOM 1925 N N . PRO A 1 257 ? 2.695 -9.020 5.317 1.00 97.69 257 PRO A N 1
ATOM 1926 C CA . PRO A 1 257 ? 2.505 -8.791 3.894 1.00 97.69 257 PRO A CA 1
ATOM 1927 C C . PRO A 1 257 ? 1.489 -9.779 3.314 1.00 97.69 257 PRO A C 1
ATOM 1929 O O . PRO A 1 257 ? 1.567 -10.982 3.563 1.00 97.69 257 PRO A O 1
ATOM 1932 N N . ALA A 1 258 ? 0.577 -9.283 2.484 1.00 97.25 258 ALA A N 1
ATOM 1933 C CA . ALA A 1 258 ? -0.356 -10.102 1.717 1.00 97.25 258 ALA A CA 1
ATOM 1934 C C . ALA A 1 258 ? -0.104 -9.949 0.215 1.00 97.25 258 ALA A C 1
ATOM 1936 O O . ALA A 1 258 ? 0.032 -8.836 -0.299 1.00 97.25 258 ALA A O 1
ATOM 1937 N N . ALA A 1 259 ? -0.035 -11.078 -0.491 1.00 95.88 259 ALA A N 1
ATOM 1938 C CA . ALA A 1 259 ? 0.339 -11.121 -1.899 1.00 95.88 259 ALA A CA 1
ATOM 1939 C C . ALA A 1 259 ? -0.572 -10.249 -2.780 1.00 95.88 259 ALA A C 1
ATOM 1941 O O . ALA A 1 259 ? -1.783 -10.164 -2.580 1.00 95.88 259 ALA A O 1
ATOM 1942 N N . THR A 1 260 ? 0.018 -9.623 -3.799 1.00 94.75 260 THR A N 1
ATOM 1943 C CA . THR A 1 260 ? -0.726 -8.826 -4.780 1.00 94.75 260 THR A CA 1
ATOM 1944 C C . THR A 1 260 ? -1.731 -9.692 -5.535 1.00 94.75 260 THR A C 1
ATOM 1946 O O . THR A 1 260 ? -1.338 -10.573 -6.303 1.00 94.75 260 THR A O 1
ATOM 1949 N N . MET A 1 261 ? -3.021 -9.384 -5.393 1.00 93.94 261 MET A N 1
ATOM 1950 C CA . MET A 1 261 ? -4.062 -9.963 -6.239 1.00 93.94 261 MET A CA 1
ATOM 1951 C C . MET A 1 261 ? -3.964 -9.440 -7.666 1.00 93.94 261 MET A C 1
ATOM 1953 O O . MET A 1 261 ? -3.724 -8.252 -7.908 1.00 93.94 261 MET A O 1
ATOM 1957 N N . ARG A 1 262 ? -4.185 -10.337 -8.622 1.00 93.69 262 ARG A N 1
ATOM 1958 C CA . ARG A 1 262 ? -4.092 -10.049 -10.052 1.00 93.69 262 ARG A CA 1
ATOM 1959 C C . ARG A 1 262 ? -5.396 -10.416 -10.744 1.00 93.69 262 ARG A C 1
ATOM 1961 O O . ARG A 1 262 ? -6.090 -11.337 -10.321 1.00 93.69 262 ARG A O 1
ATOM 1968 N N . ASP A 1 263 ? -5.736 -9.668 -11.784 1.00 92.31 263 ASP A N 1
ATOM 1969 C CA . ASP A 1 263 ? -6.771 -10.063 -12.733 1.00 92.31 263 ASP A CA 1
ATOM 1970 C C . ASP A 1 263 ? -6.333 -11.333 -13.486 1.00 92.31 263 ASP A C 1
ATOM 1972 O O . ASP A 1 263 ? -5.157 -11.702 -13.484 1.00 92.31 263 ASP A O 1
ATOM 1976 N N . SER A 1 264 ? -7.275 -12.007 -14.152 1.00 92.69 264 SER A N 1
ATOM 1977 C CA . SER A 1 264 ? -6.989 -13.234 -14.922 1.00 92.69 264 SER A CA 1
ATOM 1978 C C . SER A 1 264 ? -5.952 -13.046 -16.041 1.00 92.69 264 SER A C 1
ATOM 1980 O O . SER A 1 264 ? -5.299 -14.005 -16.444 1.00 92.69 264 SER A O 1
ATOM 1982 N N . ASP A 1 265 ? -5.766 -11.809 -16.507 1.00 93.25 265 ASP A N 1
ATOM 1983 C CA . ASP A 1 265 ? -4.749 -11.413 -17.486 1.00 93.25 265 ASP A CA 1
ATOM 1984 C C . ASP A 1 265 ? -3.386 -11.060 -16.853 1.00 93.25 265 ASP A C 1
ATOM 1986 O O . ASP A 1 265 ? -2.426 -10.763 -17.563 1.00 93.25 265 ASP A O 1
ATOM 1990 N N . GLY A 1 266 ? -3.280 -11.119 -15.523 1.00 93.00 266 GLY A N 1
ATOM 1991 C CA . GLY A 1 266 ? -2.056 -10.895 -14.758 1.00 93.00 266 GLY A CA 1
ATOM 1992 C C . GLY A 1 266 ? -1.838 -9.456 -14.282 1.00 93.00 266 GLY A C 1
ATOM 1993 O O . GLY A 1 266 ? -0.884 -9.223 -13.525 1.00 93.00 266 GLY A O 1
ATOM 1994 N N . LEU A 1 267 ? -2.694 -8.495 -14.656 1.00 94.81 267 LEU A N 1
ATOM 1995 C CA . LEU A 1 267 ? -2.564 -7.120 -14.167 1.00 94.81 267 LEU A CA 1
ATOM 1996 C C . LEU A 1 267 ? -2.812 -7.067 -12.656 1.00 94.81 267 LEU A C 1
ATOM 1998 O O . LEU A 1 267 ? -3.803 -7.607 -12.166 1.00 94.81 267 LEU A O 1
ATOM 2002 N N . ALA A 1 268 ? -1.941 -6.387 -11.908 1.00 94.50 268 ALA A N 1
ATOM 2003 C CA . ALA A 1 268 ? -2.174 -6.132 -10.490 1.00 94.50 268 ALA A CA 1
ATOM 2004 C C . ALA A 1 268 ? -3.494 -5.364 -10.292 1.00 94.50 268 ALA A C 1
ATOM 2006 O O . ALA A 1 268 ? -3.715 -4.311 -10.903 1.00 94.50 268 ALA A O 1
ATOM 2007 N N . LYS A 1 269 ? -4.381 -5.883 -9.437 1.00 90.75 269 LYS A N 1
ATOM 2008 C CA . LYS A 1 269 ? -5.675 -5.249 -9.167 1.00 90.75 269 LYS A CA 1
ATOM 2009 C C . LYS A 1 269 ? -5.477 -3.909 -8.466 1.00 90.75 269 LYS A C 1
ATOM 2011 O O . LYS A 1 269 ? -4.682 -3.767 -7.540 1.00 90.75 269 LYS A O 1
ATOM 2016 N N . SER A 1 270 ? -6.222 -2.914 -8.924 1.00 87.75 270 SER A N 1
ATOM 2017 C CA . SER A 1 270 ? -6.205 -1.551 -8.403 1.00 87.75 270 SER A CA 1
ATOM 2018 C C . SER A 1 270 ? -7.534 -0.894 -8.732 1.00 87.75 270 SER A C 1
ATOM 2020 O O . SER A 1 270 ? -8.019 -1.033 -9.856 1.00 87.75 270 SER A O 1
ATOM 2022 N N . SER A 1 271 ? -8.090 -0.111 -7.809 1.00 81.50 271 SER A N 1
ATOM 2023 C CA . SER A 1 271 ? -9.279 0.712 -8.072 1.00 81.50 271 SER A CA 1
ATOM 2024 C C . SER A 1 271 ? -9.105 1.627 -9.294 1.00 81.50 271 SER A C 1
ATOM 2026 O O . SER A 1 271 ? -10.065 1.889 -10.019 1.00 81.50 271 SER A O 1
ATOM 2028 N N . ARG A 1 272 ? -7.864 2.044 -9.593 1.00 85.00 272 ARG A N 1
ATOM 2029 C CA . ARG A 1 272 ? -7.517 2.870 -10.763 1.00 85.00 272 ARG A CA 1
ATOM 2030 C C . ARG A 1 272 ? -7.649 2.135 -12.103 1.00 85.00 272 ARG A C 1
ATOM 2032 O O . ARG A 1 272 ? -7.750 2.806 -13.126 1.00 85.00 272 ARG A O 1
ATOM 2039 N N . ASN A 1 273 ? -7.689 0.799 -12.119 1.00 89.75 273 ASN A N 1
ATOM 2040 C CA . ASN A 1 273 ? -7.796 0.017 -13.359 1.00 89.75 273 ASN A CA 1
ATOM 2041 C C . ASN A 1 273 ? -9.131 0.253 -14.080 1.00 89.75 273 ASN A C 1
ATOM 2043 O O . ASN A 1 273 ? -9.193 0.099 -15.295 1.00 89.75 273 ASN A O 1
ATOM 2047 N N . THR A 1 274 ? -10.175 0.679 -13.360 1.00 87.62 274 THR A N 1
ATOM 2048 C CA . THR A 1 274 ? -11.488 1.038 -13.928 1.00 87.62 274 THR A CA 1
ATOM 2049 C C . THR A 1 274 ? -11.420 2.206 -14.915 1.00 87.62 274 THR A C 1
ATOM 2051 O O . THR A 1 274 ? -12.299 2.349 -15.759 1.00 87.62 274 THR A O 1
ATOM 2054 N N . ARG A 1 275 ? -10.361 3.025 -14.839 1.00 88.12 275 ARG A N 1
ATOM 2055 C CA . ARG A 1 275 ? -10.113 4.153 -15.746 1.00 88.12 275 ARG A CA 1
ATOM 2056 C C . ARG A 1 275 ? -9.524 3.718 -17.089 1.00 88.12 275 ARG A C 1
ATOM 2058 O O . ARG A 1 275 ? -9.504 4.529 -18.006 1.00 88.12 275 ARG A O 1
ATOM 2065 N N . ILE A 1 276 ? -9.010 2.488 -17.194 1.00 94.50 276 ILE A N 1
ATOM 2066 C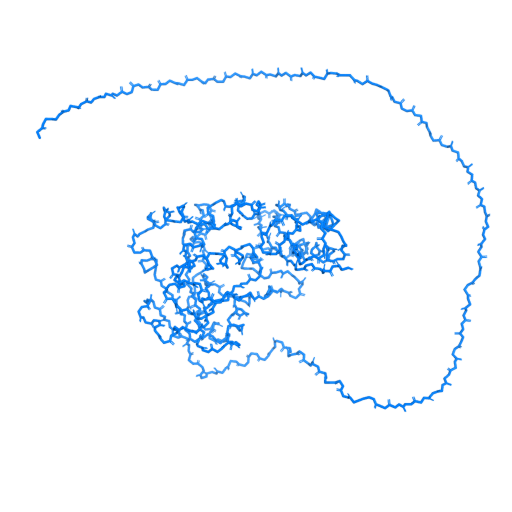 CA . ILE A 1 276 ? -8.326 1.982 -18.390 1.00 94.50 276 ILE A CA 1
ATOM 2067 C C . ILE A 1 276 ? -9.382 1.535 -19.407 1.00 94.50 276 ILE A C 1
ATOM 2069 O O . ILE A 1 276 ? -10.120 0.585 -19.127 1.00 94.50 276 ILE A O 1
ATOM 2073 N N . PRO A 1 277 ? -9.461 2.162 -20.595 1.00 95.62 277 PRO A N 1
ATOM 2074 C CA . PRO A 1 277 ? -10.355 1.696 -21.643 1.00 95.62 277 PRO A CA 1
ATOM 2075 C C . PRO A 1 277 ? -9.974 0.281 -22.099 1.00 95.62 277 PRO A C 1
ATOM 2077 O O . PRO A 1 277 ? -8.787 -0.050 -22.122 1.00 95.62 277 PRO A O 1
ATOM 2080 N N . PRO A 1 278 ? -10.933 -0.543 -22.558 1.00 95.69 278 PRO A N 1
ATOM 2081 C CA . PRO A 1 278 ? -10.625 -1.875 -23.077 1.00 95.69 278 PRO A CA 1
ATOM 2082 C C . PRO A 1 278 ? -9.561 -1.888 -24.188 1.00 95.69 278 PRO A C 1
ATOM 2084 O O . PRO A 1 278 ? -8.784 -2.835 -24.260 1.00 95.69 278 PRO A O 1
ATOM 2087 N N . SER A 1 279 ? -9.482 -0.834 -25.015 1.00 96.06 279 SER A N 1
ATOM 2088 C CA . SER A 1 279 ? -8.457 -0.690 -26.064 1.00 96.06 279 SER A CA 1
ATOM 2089 C C . SER A 1 279 ? -7.034 -0.564 -25.518 1.00 96.06 279 SER A C 1
ATOM 2091 O O . SER A 1 279 ? -6.092 -0.988 -26.176 1.00 96.06 279 SER A O 1
ATOM 2093 N N . GLU A 1 280 ? -6.878 -0.028 -24.307 1.00 97.44 280 GLU A N 1
ATOM 2094 C CA . GLU A 1 280 ? -5.580 0.223 -23.674 1.00 97.44 280 GLU A CA 1
ATOM 2095 C C . GLU A 1 280 ? -5.149 -0.914 -22.742 1.00 97.44 280 GLU A C 1
ATOM 2097 O O . GLU A 1 280 ? -4.054 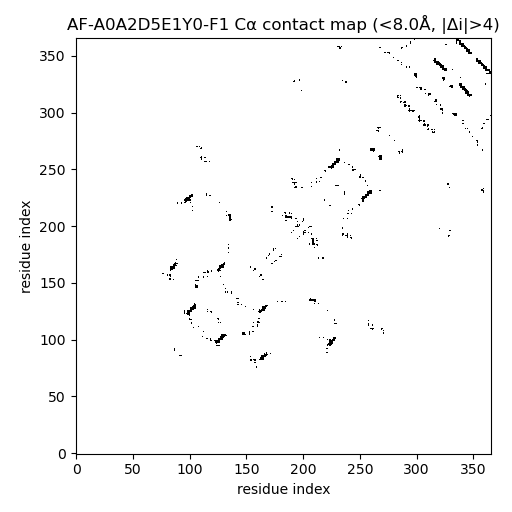-0.889 -22.174 1.00 97.44 280 GLU A O 1
ATOM 2102 N N . ARG A 1 281 ? -6.004 -1.931 -22.566 1.00 95.88 281 ARG A N 1
ATOM 2103 C CA . ARG A 1 281 ? -5.772 -3.002 -21.596 1.00 95.88 281 ARG A CA 1
ATOM 2104 C C . ARG A 1 281 ? -4.510 -3.802 -21.905 1.00 95.88 281 ARG A C 1
ATOM 2106 O O . ARG A 1 281 ? -3.751 -4.072 -20.983 1.00 95.88 281 ARG A O 1
ATOM 2113 N N . ASP A 1 282 ? -4.249 -4.130 -23.173 1.00 96.88 282 ASP A N 1
ATOM 2114 C CA .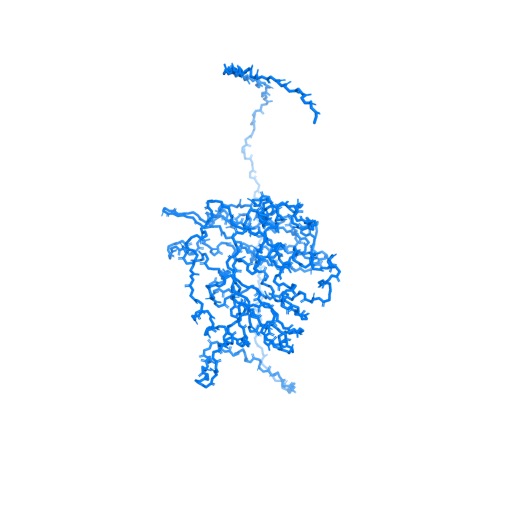 ASP A 1 282 ? -3.051 -4.898 -23.550 1.00 96.88 282 ASP A CA 1
ATOM 2115 C C . ASP A 1 282 ? -1.751 -4.133 -23.255 1.00 96.88 282 ASP A C 1
ATOM 2117 O O . ASP A 1 282 ? -0.793 -4.713 -22.747 1.00 96.88 282 ASP A O 1
ATOM 2121 N N . ARG A 1 283 ? -1.747 -2.808 -23.461 1.00 97.94 283 ARG A N 1
ATOM 2122 C CA . ARG A 1 283 ? -0.611 -1.945 -23.100 1.00 97.94 283 ARG A CA 1
ATOM 2123 C C . ARG A 1 283 ? -0.354 -1.962 -21.594 1.00 97.94 283 ARG A C 1
ATOM 2125 O O . ARG A 1 283 ? 0.792 -2.091 -21.171 1.00 97.94 283 ARG A O 1
ATOM 2132 N N . ALA A 1 284 ? -1.407 -1.932 -20.771 1.00 97.50 284 ALA A N 1
ATOM 2133 C CA . ALA A 1 284 ? -1.281 -2.038 -19.312 1.00 97.50 284 ALA A CA 1
ATOM 2134 C C . ALA A 1 284 ? -0.614 -3.354 -18.858 1.00 97.50 284 ALA A C 1
ATOM 2136 O O . ALA A 1 284 ? 0.121 -3.362 -17.867 1.00 97.50 284 ALA A O 1
ATOM 2137 N N . LEU A 1 285 ? -0.807 -4.457 -19.598 1.00 97.56 285 LEU A N 1
ATOM 2138 C CA . LEU A 1 285 ? -0.153 -5.746 -19.320 1.00 97.56 285 LEU A CA 1
ATOM 2139 C C . LEU A 1 285 ? 1.370 -5.706 -19.509 1.00 97.56 285 LEU A C 1
ATOM 2141 O O . LEU A 1 285 ? 2.063 -6.610 -19.033 1.00 97.56 285 LEU A O 1
ATOM 2145 N N . GLY A 1 286 ? 1.903 -4.644 -20.121 1.00 97.94 286 GLY A N 1
ATOM 2146 C CA . GLY A 1 286 ? 3.335 -4.377 -20.212 1.00 97.94 286 GLY A CA 1
ATOM 2147 C C . GLY A 1 286 ? 4.049 -4.425 -18.857 1.00 97.94 286 GLY A C 1
ATOM 2148 O O . GLY A 1 286 ? 5.167 -4.930 -18.797 1.00 97.94 286 GLY A O 1
ATOM 2149 N N . LEU A 1 287 ? 3.402 -4.021 -17.749 1.00 97.69 287 LEU A N 1
ATOM 2150 C CA . LEU A 1 287 ? 3.990 -4.118 -16.399 1.00 97.69 287 LEU A CA 1
ATOM 2151 C C . LEU A 1 287 ? 4.242 -5.574 -15.991 1.00 97.69 287 LEU A C 1
ATOM 2153 O O . LEU A 1 287 ? 5.349 -5.933 -15.586 1.00 97.69 287 LEU A O 1
ATOM 2157 N N . GLY A 1 288 ? 3.220 -6.424 -16.121 1.00 97.12 288 GLY A N 1
ATOM 2158 C CA . GLY A 1 288 ? 3.319 -7.842 -15.776 1.00 97.12 288 GLY A CA 1
ATOM 2159 C C . GLY A 1 288 ? 4.323 -8.572 -16.670 1.00 97.12 288 GLY A C 1
ATOM 2160 O O . GLY A 1 288 ? 5.146 -9.346 -16.175 1.00 97.12 288 GLY A O 1
ATOM 2161 N N . ARG A 1 289 ? 4.314 -8.262 -17.974 1.00 98.00 289 ARG A N 1
ATOM 2162 C CA . ARG A 1 289 ? 5.277 -8.787 -18.957 1.00 98.00 289 ARG A CA 1
ATOM 2163 C C . ARG A 1 289 ? 6.709 -8.363 -18.613 1.00 98.00 289 ARG A C 1
ATOM 2165 O O . ARG A 1 289 ? 7.594 -9.215 -18.591 1.00 98.00 289 ARG A O 1
ATOM 2172 N N . ALA A 1 290 ? 6.931 -7.097 -18.256 1.00 98.50 290 ALA A N 1
ATOM 2173 C CA . ALA A 1 290 ? 8.236 -6.583 -17.841 1.00 98.50 290 ALA A CA 1
ATOM 2174 C C . ALA A 1 290 ? 8.773 -7.319 -16.600 1.00 98.50 290 ALA A C 1
ATOM 2176 O O . ALA A 1 290 ? 9.913 -7.785 -16.596 1.00 98.50 290 ALA A O 1
ATOM 2177 N N . LEU A 1 291 ? 7.939 -7.512 -15.571 1.00 98.19 291 LEU A N 1
ATOM 2178 C CA . LEU A 1 291 ? 8.316 -8.285 -14.380 1.00 98.19 291 LEU A CA 1
ATOM 2179 C C . LEU A 1 291 ? 8.605 -9.756 -14.705 1.00 98.19 291 LEU A C 1
ATOM 2181 O O . LEU A 1 291 ? 9.487 -10.366 -14.097 1.00 98.19 291 LEU A O 1
ATOM 2185 N N . GLN A 1 292 ? 7.864 -10.346 -15.645 1.00 96.81 292 GLN A N 1
ATOM 2186 C CA . GLN A 1 292 ? 8.074 -11.727 -16.068 1.00 96.81 292 GLN A CA 1
ATOM 2187 C C . GLN A 1 292 ? 9.419 -11.906 -16.774 1.00 96.81 292 GLN A C 1
ATOM 2189 O O . GLN A 1 292 ? 10.150 -12.837 -16.432 1.00 96.81 292 GLN A O 1
ATOM 2194 N N . VAL A 1 293 ? 9.769 -11.029 -17.718 1.00 96.94 293 VAL A N 1
ATOM 2195 C CA . VAL A 1 293 ? 11.057 -11.130 -18.419 1.00 96.94 293 VAL A CA 1
ATOM 2196 C C . VAL A 1 293 ? 12.226 -10.832 -17.478 1.00 96.94 293 VAL A C 1
ATOM 2198 O O . VAL A 1 293 ? 13.235 -11.533 -17.522 1.00 96.94 293 VAL A O 1
ATOM 2201 N N . ALA A 1 294 ? 12.066 -9.877 -16.555 1.00 97.12 294 ALA A N 1
ATOM 2202 C CA . ALA A 1 294 ? 13.070 -9.561 -15.541 1.00 97.12 294 ALA A CA 1
ATOM 2203 C C . ALA A 1 294 ? 13.408 -10.775 -14.672 1.00 97.12 294 ALA A C 1
ATOM 2205 O O . ALA A 1 294 ? 14.569 -10.999 -14.342 1.00 97.12 294 ALA A O 1
ATOM 2206 N N . HIS A 1 295 ? 12.401 -11.578 -14.321 1.00 94.94 295 HIS A N 1
ATOM 2207 C CA . HIS A 1 295 ? 12.559 -12.742 -13.450 1.00 94.94 295 HIS A CA 1
ATOM 2208 C C . HIS A 1 295 ? 13.489 -13.825 -14.030 1.00 94.94 295 HIS A C 1
ATOM 2210 O O . HIS A 1 295 ? 14.052 -14.612 -13.271 1.00 94.94 295 HIS A O 1
ATOM 2216 N N . ALA A 1 296 ? 13.678 -13.858 -15.353 1.00 93.00 296 ALA A N 1
ATOM 2217 C CA . ALA A 1 296 ? 14.611 -14.770 -16.015 1.00 93.00 296 ALA A CA 1
ATOM 2218 C C . ALA A 1 296 ? 16.067 -14.263 -16.018 1.00 93.00 296 ALA A C 1
ATOM 2220 O O . ALA A 1 296 ? 16.980 -15.022 -16.346 1.00 93.00 296 ALA A O 1
ATOM 2221 N N . ALA A 1 297 ? 16.305 -12.995 -15.677 1.00 94.50 297 ALA A N 1
ATOM 2222 C CA . ALA A 1 297 ? 17.640 -12.419 -15.672 1.00 94.50 297 ALA A CA 1
ATOM 2223 C C . ALA A 1 297 ? 18.462 -12.901 -14.465 1.00 94.50 297 ALA A C 1
ATOM 2225 O O . ALA A 1 297 ? 17.969 -13.013 -13.343 1.00 94.50 297 ALA A O 1
ATOM 2226 N N . GLN A 1 298 ? 19.755 -13.125 -14.699 1.00 93.75 298 GLN A N 1
ATOM 2227 C CA . GLN A 1 298 ? 20.716 -13.549 -13.670 1.00 93.75 298 GLN A CA 1
ATOM 2228 C C . GLN A 1 298 ? 21.498 -12.386 -13.051 1.00 93.75 298 GLN A C 1
ATOM 2230 O O . GLN A 1 298 ? 22.250 -12.585 -12.103 1.00 93.75 298 GLN A O 1
ATOM 2235 N N . HIS A 1 299 ? 21.329 -11.169 -13.575 1.00 96.31 299 HIS A N 1
ATOM 2236 C CA . HIS A 1 299 ? 22.006 -9.981 -13.070 1.00 96.31 299 HIS A CA 1
ATOM 2237 C C . HIS A 1 299 ? 21.036 -8.791 -12.980 1.00 96.31 299 HIS A C 1
ATOM 2239 O O . HIS A 1 299 ? 20.273 -8.580 -13.931 1.00 96.31 299 HIS A O 1
ATOM 2245 N N . PRO A 1 300 ? 21.089 -7.969 -11.909 1.00 97.62 300 PRO A N 1
ATOM 2246 C CA . PRO A 1 300 ? 20.211 -6.812 -11.734 1.00 97.62 300 PRO A CA 1
ATOM 2247 C C . PRO A 1 300 ? 20.164 -5.873 -12.942 1.00 97.62 300 PRO A C 1
ATOM 2249 O O . PRO A 1 300 ? 19.092 -5.629 -13.478 1.00 97.62 300 PRO A O 1
ATOM 2252 N N . ALA A 1 301 ? 21.320 -5.418 -13.439 1.00 97.62 301 ALA A N 1
ATOM 2253 C CA . ALA A 1 301 ? 21.387 -4.519 -14.599 1.00 97.62 301 ALA A CA 1
ATOM 2254 C C . ALA A 1 301 ? 20.699 -5.080 -15.863 1.00 97.62 301 ALA A C 1
ATOM 2256 O O . ALA A 1 301 ? 20.033 -4.343 -16.587 1.00 97.62 301 ALA A O 1
ATOM 2257 N N . THR A 1 302 ? 20.819 -6.388 -16.115 1.00 97.88 302 THR A N 1
ATOM 2258 C CA . THR A 1 302 ? 20.130 -7.047 -17.233 1.00 97.88 302 THR A CA 1
ATOM 2259 C C . THR A 1 302 ? 18.622 -7.065 -17.007 1.00 97.88 302 THR A C 1
ATOM 2261 O O . THR A 1 302 ? 17.872 -6.743 -17.923 1.00 97.88 302 THR A O 1
ATOM 2264 N N . ALA A 1 303 ? 18.176 -7.371 -15.784 1.00 98.25 303 ALA A N 1
ATOM 2265 C CA . ALA A 1 303 ? 16.763 -7.325 -15.421 1.00 98.25 303 ALA A CA 1
ATOM 2266 C C . ALA A 1 303 ? 16.177 -5.915 -15.618 1.00 98.25 303 ALA A C 1
ATOM 2268 O O . ALA A 1 303 ? 15.112 -5.776 -16.214 1.00 98.25 303 ALA A O 1
ATOM 2269 N N . GLU A 1 304 ? 16.885 -4.868 -15.176 1.00 98.69 304 GLU A N 1
ATOM 2270 C CA . GLU A 1 304 ? 16.468 -3.470 -15.356 1.00 98.69 304 GLU A CA 1
ATOM 2271 C C . GLU A 1 304 ? 16.365 -3.079 -16.834 1.00 98.69 304 GLU A C 1
ATOM 2273 O O . GLU A 1 304 ? 15.375 -2.460 -17.223 1.00 98.69 304 GLU A O 1
ATOM 2278 N N . SER A 1 305 ? 17.333 -3.477 -17.669 1.00 98.62 305 SER A N 1
ATOM 2279 C CA . SER A 1 305 ? 17.276 -3.245 -19.121 1.00 98.62 305 SER A CA 1
ATOM 2280 C C . SER A 1 305 ? 16.072 -3.941 -19.752 1.00 98.62 305 SER A C 1
ATOM 2282 O O . SER A 1 305 ? 15.290 -3.300 -20.444 1.00 98.62 305 SER A O 1
ATOM 2284 N N . MET A 1 306 ? 15.868 -5.228 -19.454 1.00 98.62 306 MET A N 1
ATOM 2285 C CA . MET A 1 306 ? 14.762 -6.012 -20.014 1.00 98.62 306 MET A CA 1
ATOM 2286 C C . MET A 1 306 ? 13.391 -5.460 -19.611 1.00 98.62 306 MET A C 1
ATOM 2288 O O . MET A 1 306 ? 12.465 -5.467 -20.424 1.00 98.62 306 MET A O 1
ATOM 2292 N N . MET A 1 307 ? 13.251 -4.967 -18.372 1.00 98.75 307 MET A N 1
ATOM 2293 C CA . MET A 1 307 ? 12.030 -4.277 -17.953 1.00 98.75 307 MET A CA 1
ATOM 2294 C C . MET A 1 307 ? 11.798 -3.027 -18.795 1.00 98.75 307 MET A C 1
ATOM 2296 O O . MET A 1 307 ? 10.698 -2.859 -19.310 1.00 98.75 307 MET A O 1
ATOM 2300 N N . ARG A 1 308 ? 12.817 -2.174 -18.952 1.00 98.81 308 ARG A N 1
ATOM 2301 C CA . ARG A 1 308 ? 12.701 -0.919 -19.709 1.00 98.81 308 ARG A CA 1
ATOM 2302 C C . ARG A 1 308 ? 12.336 -1.168 -21.167 1.00 98.81 308 ARG A C 1
ATOM 2304 O O . ARG A 1 308 ? 11.332 -0.633 -21.616 1.00 98.81 308 ARG A O 1
ATOM 2311 N N . ASP A 1 309 ? 13.046 -2.072 -21.836 1.00 98.69 309 ASP A N 1
ATOM 2312 C CA . ASP A 1 309 ? 12.769 -2.433 -23.231 1.00 98.69 309 ASP A CA 1
ATOM 2313 C C . ASP A 1 309 ? 11.329 -2.950 -23.409 1.00 98.69 309 ASP A C 1
ATOM 2315 O O . ASP A 1 309 ? 10.650 -2.631 -24.384 1.00 98.69 309 ASP A O 1
ATOM 2319 N N . THR A 1 310 ? 10.834 -3.733 -22.443 1.00 98.62 310 THR A N 1
ATOM 2320 C CA . THR A 1 310 ? 9.464 -4.263 -22.481 1.00 98.62 310 THR A CA 1
ATOM 2321 C C . THR A 1 310 ? 8.423 -3.175 -22.246 1.00 98.62 310 THR A C 1
ATOM 2323 O O . THR A 1 310 ? 7.405 -3.163 -22.934 1.00 98.62 310 THR A O 1
ATOM 2326 N N . LEU A 1 311 ? 8.650 -2.279 -21.283 1.00 98.69 311 LEU A N 1
ATOM 2327 C CA . LEU A 1 311 ? 7.741 -1.170 -20.987 1.00 98.69 311 LEU A CA 1
ATOM 2328 C C . LEU A 1 311 ? 7.661 -0.196 -22.171 1.00 98.69 311 LEU A C 1
ATOM 2330 O O . LEU A 1 311 ? 6.555 0.159 -22.580 1.00 98.69 311 LEU A O 1
ATOM 2334 N N . ASP A 1 312 ? 8.802 0.148 -22.771 1.00 98.31 312 ASP A N 1
ATOM 2335 C CA . ASP A 1 312 ? 8.877 1.010 -23.954 1.00 98.31 312 ASP A CA 1
ATOM 2336 C C . ASP A 1 312 ? 8.121 0.391 -25.140 1.00 98.31 312 ASP A C 1
ATOM 2338 O O . ASP A 1 312 ? 7.350 1.071 -25.812 1.00 98.31 312 ASP A O 1
ATOM 2342 N N . ALA A 1 313 ? 8.250 -0.923 -25.357 1.00 98.38 313 ALA A N 1
ATOM 2343 C CA . ALA A 1 313 ? 7.521 -1.635 -26.411 1.00 98.38 313 ALA A CA 1
ATOM 2344 C C . ALA A 1 313 ? 5.988 -1.665 -26.220 1.00 98.38 313 ALA A C 1
ATOM 2346 O O . ALA A 1 313 ? 5.274 -2.029 -27.154 1.00 98.38 313 ALA A O 1
ATOM 2347 N N . HIS A 1 314 ? 5.482 -1.316 -25.032 1.00 98.25 314 HIS A N 1
ATOM 2348 C CA . HIS A 1 314 ? 4.047 -1.193 -24.732 1.00 98.25 314 HIS A CA 1
ATOM 2349 C C . HIS A 1 314 ? 3.591 0.273 -24.620 1.00 98.25 314 HIS A C 1
ATOM 2351 O O . HIS A 1 314 ? 2.470 0.538 -24.171 1.00 98.25 314 HIS A O 1
ATOM 2357 N N . ASP A 1 315 ? 4.438 1.225 -25.025 1.00 97.81 315 ASP A N 1
ATOM 2358 C CA . ASP A 1 315 ? 4.189 2.666 -24.943 1.00 97.81 315 ASP A CA 1
ATOM 2359 C C . ASP A 1 315 ? 3.831 3.118 -23.512 1.00 97.81 315 ASP A C 1
ATOM 2361 O O . ASP A 1 315 ? 2.846 3.834 -23.295 1.00 97.81 315 ASP A O 1
ATOM 2365 N N . LEU A 1 316 ? 4.585 2.642 -22.516 1.00 98.38 316 LEU A N 1
ATOM 2366 C CA . LEU A 1 316 ? 4.430 3.026 -21.113 1.00 98.38 316 LEU A CA 1
ATOM 2367 C C . LEU A 1 316 ? 5.516 4.024 -20.707 1.00 98.38 316 LEU A C 1
ATOM 2369 O O . LEU A 1 316 ? 6.701 3.704 -20.746 1.00 98.38 316 LEU A O 1
ATOM 2373 N N . ASP A 1 317 ? 5.117 5.202 -20.229 1.00 97.94 317 ASP A N 1
ATOM 2374 C CA . ASP A 1 317 ? 6.064 6.216 -19.763 1.00 97.94 317 ASP A CA 1
ATOM 2375 C C . ASP A 1 317 ? 6.685 5.773 -18.433 1.00 97.94 317 ASP A C 1
ATOM 2377 O O . ASP A 1 317 ? 6.034 5.796 -17.385 1.00 97.94 317 ASP A O 1
ATOM 2381 N N . ILE A 1 318 ? 7.949 5.359 -18.460 1.00 98.19 318 ILE A N 1
ATOM 2382 C CA . ILE A 1 318 ? 8.631 4.793 -17.294 1.00 98.19 318 ILE A CA 1
ATOM 2383 C C . ILE A 1 318 ? 8.947 5.891 -16.271 1.00 98.19 318 ILE A C 1
ATOM 2385 O O . ILE A 1 318 ? 9.742 6.790 -16.543 1.00 98.19 318 ILE A O 1
ATOM 2389 N N . GLY A 1 319 ? 8.398 5.769 -15.061 1.00 97.00 319 GLY A N 1
ATOM 2390 C CA . GLY A 1 319 ? 8.872 6.513 -13.890 1.00 97.00 319 GLY A CA 1
ATOM 2391 C C . GLY A 1 319 ? 10.131 5.855 -13.329 1.00 97.00 319 GLY A C 1
ATOM 2392 O O . GLY A 1 319 ? 11.212 6.442 -13.309 1.00 97.00 319 GLY A O 1
ATOM 2393 N N . TYR A 1 320 ? 10.021 4.575 -12.972 1.00 98.19 320 TYR A N 1
ATOM 2394 C CA . TYR A 1 320 ? 11.168 3.734 -12.640 1.00 98.19 320 TYR A CA 1
ATOM 2395 C C . TYR A 1 320 ? 10.912 2.265 -12.993 1.00 98.19 320 TYR A C 1
ATOM 2397 O O . TYR A 1 320 ? 9.783 1.785 -12.972 1.00 98.19 320 TYR A O 1
ATOM 2405 N N . ALA A 1 321 ? 11.989 1.537 -13.283 1.00 98.62 321 ALA A N 1
ATOM 2406 C CA . ALA A 1 321 ? 12.011 0.084 -13.425 1.00 98.62 321 ALA A CA 1
ATOM 2407 C C . ALA A 1 321 ? 13.365 -0.401 -12.898 1.00 98.62 321 ALA A C 1
ATOM 2409 O O . ALA A 1 321 ? 14.392 -0.235 -13.564 1.00 98.62 321 ALA A O 1
ATOM 2410 N N . VAL A 1 322 ? 13.384 -0.873 -11.651 1.00 98.62 322 VAL A N 1
ATOM 2411 C CA . VAL A 1 322 ? 14.621 -1.074 -10.881 1.00 98.62 322 VAL A CA 1
ATOM 2412 C C . VAL A 1 322 ? 14.611 -2.371 -10.085 1.00 98.62 322 VAL A C 1
ATOM 2414 O O . VAL A 1 322 ? 13.554 -2.870 -9.697 1.00 98.62 322 VAL A O 1
ATOM 2417 N N . ILE A 1 323 ? 15.802 -2.882 -9.786 1.00 98.56 323 ILE A N 1
ATOM 2418 C CA . ILE A 1 323 ? 16.022 -3.972 -8.840 1.00 98.56 323 ILE A CA 1
ATOM 2419 C C . ILE A 1 323 ? 16.561 -3.392 -7.535 1.00 98.56 323 ILE A C 1
ATOM 2421 O O . ILE A 1 323 ? 17.530 -2.622 -7.518 1.00 98.56 323 ILE A O 1
ATOM 2425 N N . ARG A 1 324 ? 15.935 -3.770 -6.421 1.00 98.38 324 ARG A N 1
ATOM 2426 C CA . ARG A 1 324 ? 16.278 -3.275 -5.086 1.00 98.38 324 ARG A CA 1
ATOM 2427 C C . ARG A 1 324 ? 16.354 -4.392 -4.060 1.00 98.38 324 ARG A C 1
ATOM 2429 O O . ARG A 1 324 ? 15.726 -5.440 -4.203 1.00 98.38 324 ARG A O 1
ATOM 2436 N N . ASN A 1 325 ? 17.080 -4.127 -2.981 1.00 97.88 325 ASN A N 1
ATOM 2437 C CA . ASN A 1 325 ? 16.948 -4.900 -1.758 1.00 97.88 325 ASN A CA 1
ATOM 2438 C C . ASN A 1 325 ? 15.502 -4.746 -1.242 1.00 97.88 325 ASN A C 1
ATOM 2440 O O . ASN A 1 325 ? 15.032 -3.612 -1.117 1.00 97.88 325 ASN A O 1
ATOM 2444 N N . PRO A 1 326 ? 14.793 -5.840 -0.914 1.00 97.25 326 PRO A N 1
ATOM 2445 C CA . PRO A 1 326 ? 13.374 -5.789 -0.583 1.00 97.25 326 PRO A CA 1
ATOM 2446 C C . PRO A 1 326 ? 13.090 -5.024 0.710 1.00 97.25 326 PRO A C 1
ATOM 2448 O O . PRO A 1 326 ? 11.977 -4.543 0.871 1.00 97.25 326 PRO A O 1
ATOM 2451 N N . ARG A 1 327 ? 14.078 -4.880 1.605 1.00 95.12 327 ARG A N 1
ATOM 2452 C CA . ARG A 1 327 ? 13.921 -4.199 2.895 1.00 95.12 327 ARG A CA 1
ATOM 2453 C C . ARG A 1 327 ? 14.372 -2.747 2.852 1.00 95.12 327 ARG A C 1
ATOM 2455 O O . ARG A 1 327 ? 13.641 -1.860 3.273 1.00 95.12 327 ARG A O 1
ATOM 2462 N N . THR A 1 328 ? 15.595 -2.505 2.381 1.00 95.62 328 THR A N 1
ATOM 2463 C CA . THR A 1 328 ? 16.194 -1.159 2.393 1.00 95.62 328 THR A CA 1
ATOM 2464 C C . THR A 1 328 ? 15.782 -0.318 1.194 1.00 95.62 328 THR A C 1
ATOM 2466 O O . THR A 1 328 ? 15.965 0.897 1.227 1.00 95.62 328 THR A O 1
ATOM 2469 N N . LEU A 1 329 ? 15.256 -0.959 0.143 1.00 98.12 329 LEU A N 1
ATOM 2470 C CA . LEU A 1 329 ? 14.903 -0.347 -1.137 1.00 98.12 329 LEU A CA 1
ATOM 2471 C C . LEU A 1 329 ? 16.090 0.326 -1.843 1.00 98.12 329 LEU A C 1
ATOM 2473 O O . LEU A 1 329 ? 15.904 1.155 -2.730 1.00 98.12 329 LEU A O 1
ATOM 2477 N N . LEU A 1 330 ? 17.318 -0.047 -1.469 1.00 97.31 330 LEU A N 1
ATOM 2478 C CA . LEU A 1 330 ? 18.550 0.430 -2.093 1.00 97.31 330 LEU A CA 1
ATOM 2479 C C . LEU A 1 330 ? 19.011 -0.515 -3.217 1.00 97.31 330 LEU A C 1
ATOM 2481 O O . LEU A 1 330 ? 18.613 -1.687 -3.224 1.00 97.31 330 LEU A O 1
ATOM 2485 N N . PRO A 1 331 ? 19.814 -0.024 -4.183 1.00 97.62 331 PRO A N 1
ATOM 2486 C CA . PRO A 1 331 ? 20.350 -0.848 -5.264 1.00 97.62 331 PRO A CA 1
ATOM 2487 C C . PRO A 1 331 ? 21.109 -2.079 -4.753 1.00 97.62 331 PRO A C 1
ATOM 2489 O O . PRO A 1 331 ? 21.771 -2.024 -3.716 1.00 97.62 331 PRO A O 1
ATOM 2492 N N . VAL A 1 332 ? 21.043 -3.168 -5.518 1.00 97.25 332 VAL A N 1
ATOM 2493 C CA . VAL A 1 332 ? 21.831 -4.394 -5.310 1.00 97.25 332 VAL A CA 1
ATOM 2494 C C . VAL A 1 332 ? 22.734 -4.638 -6.517 1.00 97.25 332 VAL A C 1
ATOM 2496 O O . VAL A 1 332 ? 22.414 -4.215 -7.628 1.00 97.25 332 VAL A O 1
ATOM 2499 N N . THR A 1 333 ? 23.869 -5.300 -6.302 1.00 95.25 333 THR A N 1
ATOM 2500 C CA . THR A 1 333 ? 24.858 -5.588 -7.355 1.00 95.25 333 THR A CA 1
ATOM 2501 C C . THR A 1 333 ? 24.659 -6.945 -8.012 1.00 95.25 333 THR A C 1
ATOM 2503 O O . THR A 1 333 ? 25.018 -7.115 -9.170 1.00 95.25 333 THR A O 1
ATOM 2506 N N . ASP A 1 334 ? 24.058 -7.889 -7.299 1.00 94.94 334 ASP A N 1
ATOM 2507 C CA . ASP A 1 334 ? 23.832 -9.263 -7.730 1.00 94.94 334 ASP A CA 1
ATOM 2508 C C . ASP A 1 334 ? 22.550 -9.817 -7.079 1.00 94.94 334 ASP A C 1
ATOM 2510 O O . ASP A 1 334 ? 21.791 -9.083 -6.439 1.00 94.94 334 ASP A O 1
ATOM 2514 N N . PHE A 1 335 ? 22.293 -11.107 -7.284 1.00 95.81 335 PHE A N 1
ATOM 2515 C CA . PHE A 1 335 ? 21.150 -11.831 -6.731 1.00 95.81 335 PHE A CA 1
ATOM 2516 C C . PHE A 1 335 ? 21.560 -12.897 -5.704 1.00 95.81 335 PHE A C 1
ATOM 2518 O O . PHE A 1 335 ? 20.851 -13.890 -5.540 1.00 95.81 335 PHE A O 1
ATOM 2525 N N . THR A 1 336 ? 22.695 -12.716 -5.022 1.00 94.06 336 THR A N 1
ATOM 2526 C CA . THR A 1 336 ? 23.137 -13.642 -3.958 1.00 94.06 336 THR A CA 1
ATOM 2527 C C . THR A 1 336 ? 22.261 -13.550 -2.706 1.00 94.06 336 THR A C 1
ATOM 2529 O O . THR A 1 336 ? 22.116 -14.523 -1.967 1.00 94.06 336 THR A O 1
ATOM 2532 N N . GLU A 1 337 ? 21.605 -12.404 -2.524 1.00 94.06 337 GLU A N 1
ATOM 2533 C CA . GLU A 1 337 ? 20.628 -12.117 -1.478 1.00 94.06 337 GLU A CA 1
ATOM 2534 C C . GLU A 1 337 ? 19.249 -11.810 -2.089 1.00 94.06 337 GLU A C 1
ATOM 2536 O O . GLU A 1 337 ? 19.152 -11.498 -3.282 1.00 94.06 337 GLU A O 1
ATOM 2541 N N . PRO A 1 338 ? 18.158 -11.862 -1.297 1.00 96.12 338 PRO A N 1
ATOM 2542 C CA . PRO A 1 338 ? 16.833 -11.485 -1.771 1.00 96.12 338 PRO A CA 1
ATOM 2543 C C . PRO A 1 338 ? 16.821 -10.100 -2.428 1.00 96.12 338 PRO A C 1
ATOM 2545 O O . PRO A 1 338 ? 17.292 -9.114 -1.857 1.00 96.12 338 PRO A O 1
ATOM 2548 N N . ALA A 1 339 ? 16.216 -10.026 -3.612 1.00 97.81 339 ALA A N 1
ATOM 2549 C CA . ALA A 1 339 ? 16.008 -8.804 -4.376 1.00 97.81 339 ALA A CA 1
ATOM 2550 C C . ALA A 1 339 ? 14.553 -8.726 -4.860 1.00 97.81 339 ALA A C 1
ATOM 2552 O O . ALA A 1 339 ? 13.855 -9.739 -4.951 1.00 97.81 339 ALA A O 1
ATOM 2553 N N . ARG A 1 340 ? 14.084 -7.522 -5.184 1.00 98.31 340 ARG A N 1
ATOM 2554 C CA . ARG A 1 340 ? 12.741 -7.281 -5.721 1.00 98.31 340 ARG A CA 1
ATOM 2555 C C . ARG A 1 340 ? 12.816 -6.324 -6.907 1.00 98.31 340 ARG A C 1
ATOM 2557 O O . ARG A 1 340 ? 13.505 -5.307 -6.839 1.00 98.31 340 ARG A O 1
ATOM 2564 N N . ALA A 1 341 ? 12.110 -6.664 -7.981 1.00 98.62 341 ALA A N 1
ATOM 2565 C CA . ALA A 1 341 ? 11.837 -5.756 -9.084 1.00 98.62 341 ALA A CA 1
ATOM 2566 C C . ALA A 1 341 ? 10.683 -4.825 -8.710 1.00 98.62 341 ALA A C 1
ATOM 2568 O O . ALA A 1 341 ? 9.659 -5.291 -8.208 1.00 98.62 341 ALA A O 1
ATOM 2569 N N . LEU A 1 342 ? 10.853 -3.529 -8.957 1.00 98.62 342 LEU A N 1
ATOM 2570 C CA . LEU A 1 342 ? 9.878 -2.475 -8.687 1.00 98.62 342 LEU A CA 1
ATOM 2571 C C . LEU A 1 342 ? 9.678 -1.663 -9.968 1.00 98.62 342 LEU A C 1
ATOM 2573 O O . LEU A 1 342 ? 10.660 -1.203 -10.559 1.00 98.62 342 LEU A O 1
ATOM 2577 N N . ILE A 1 343 ? 8.424 -1.471 -10.377 1.00 98.62 343 ILE A N 1
ATOM 2578 C CA . ILE A 1 343 ? 8.056 -0.687 -11.559 1.00 98.62 343 ILE A CA 1
ATOM 2579 C C . ILE A 1 343 ? 7.005 0.359 -11.184 1.00 98.62 343 ILE A C 1
ATOM 2581 O O . ILE A 1 343 ? 6.026 0.042 -10.507 1.00 98.62 343 ILE A O 1
ATOM 2585 N N . ALA A 1 344 ? 7.187 1.576 -11.689 1.00 97.94 344 ALA A N 1
ATOM 2586 C CA . ALA A 1 344 ? 6.137 2.572 -11.841 1.00 97.94 344 ALA A CA 1
ATOM 2587 C C . ALA A 1 344 ? 6.173 3.126 -13.267 1.00 97.94 344 ALA A C 1
ATOM 2589 O O . ALA A 1 344 ? 7.239 3.498 -13.766 1.00 97.94 344 ALA A O 1
ATOM 2590 N N . ALA A 1 345 ? 5.015 3.195 -13.920 1.00 97.81 345 ALA A N 1
ATOM 2591 C CA . ALA A 1 345 ? 4.886 3.743 -15.265 1.00 97.81 345 ALA A CA 1
ATOM 2592 C C . ALA A 1 345 ? 3.522 4.412 -15.477 1.00 97.81 345 ALA A C 1
ATOM 2594 O O . ALA A 1 345 ? 2.543 4.079 -14.805 1.00 97.81 345 ALA A O 1
ATOM 2595 N N . VAL A 1 346 ? 3.440 5.355 -16.412 1.00 97.94 346 VAL A N 1
ATOM 2596 C CA . VAL A 1 346 ? 2.192 6.023 -16.795 1.00 97.94 346 VAL A CA 1
ATOM 2597 C C . VAL A 1 346 ? 1.723 5.493 -18.145 1.00 97.94 346 VAL A C 1
ATOM 2599 O O . VAL A 1 346 ? 2.425 5.588 -19.147 1.00 97.94 346 VAL A O 1
ATOM 2602 N N . LEU A 1 347 ? 0.504 4.961 -18.175 1.00 98.00 347 LEU A N 1
ATOM 2603 C CA . LEU A 1 347 ? -0.205 4.624 -19.403 1.00 98.00 347 LEU A CA 1
ATOM 2604 C C . LEU A 1 347 ? -0.998 5.849 -19.863 1.00 98.00 347 LEU A C 1
ATOM 2606 O O . LEU A 1 347 ? -1.815 6.370 -19.100 1.00 98.00 347 LEU A O 1
ATOM 2610 N N . ARG A 1 348 ? -0.776 6.302 -21.100 1.00 97.56 348 ARG A N 1
ATOM 2611 C CA . ARG A 1 348 ? -1.474 7.449 -21.708 1.00 97.56 348 ARG A CA 1
ATOM 2612 C C . ARG A 1 348 ? -2.244 7.042 -22.956 1.00 97.56 348 ARG A C 1
ATOM 2614 O O . ARG A 1 348 ? -1.740 6.257 -23.759 1.00 97.56 348 ARG A O 1
ATOM 2621 N N . TRP A 1 349 ? -3.421 7.626 -23.141 1.00 96.00 349 TRP A N 1
ATOM 2622 C CA . TRP A 1 349 ? -4.254 7.473 -24.334 1.00 96.00 349 TRP A CA 1
ATOM 2623 C C . TRP A 1 349 ? -4.995 8.780 -24.634 1.00 96.00 349 TRP A C 1
ATOM 2625 O O . TRP A 1 349 ? -4.910 9.749 -23.874 1.00 96.00 349 TRP A O 1
ATOM 2635 N N . ASP A 1 350 ? -5.719 8.822 -25.751 1.00 94.38 350 ASP A N 1
ATOM 2636 C CA . ASP A 1 350 ? -6.534 9.989 -26.081 1.00 94.38 350 ASP A CA 1
ATOM 2637 C C . ASP A 1 350 ? -7.684 10.148 -25.073 1.00 94.38 350 ASP A C 1
ATOM 2639 O O . ASP A 1 350 ? -8.554 9.287 -24.949 1.00 94.38 350 ASP A O 1
ATOM 2643 N N . GLY A 1 351 ? -7.664 11.245 -24.318 1.00 89.81 351 GLY A N 1
ATOM 2644 C CA . GLY A 1 351 ? -8.657 11.529 -23.284 1.00 89.81 351 GLY A CA 1
ATOM 2645 C C . GLY A 1 351 ? -8.335 10.995 -21.885 1.00 89.81 351 GLY A C 1
ATOM 2646 O O . GLY A 1 351 ? -9.194 11.095 -21.009 1.00 89.81 351 GLY A O 1
ATOM 2647 N N . GLY A 1 352 ? -7.131 10.468 -21.619 1.00 94.06 352 GLY A N 1
ATOM 2648 C CA . GLY A 1 352 ? -6.787 10.079 -20.250 1.00 94.06 352 GLY A CA 1
ATOM 2649 C C . GLY A 1 352 ? -5.379 9.539 -20.013 1.00 94.06 352 GLY A C 1
ATOM 2650 O O . GLY A 1 352 ? -4.571 9.338 -20.919 1.00 94.06 352 GLY A O 1
ATOM 2651 N N . SER A 1 353 ? -5.081 9.318 -18.735 1.00 95.81 353 SER A N 1
ATOM 2652 C CA . SER A 1 353 ? -3.888 8.593 -18.308 1.00 95.81 353 SER A CA 1
ATO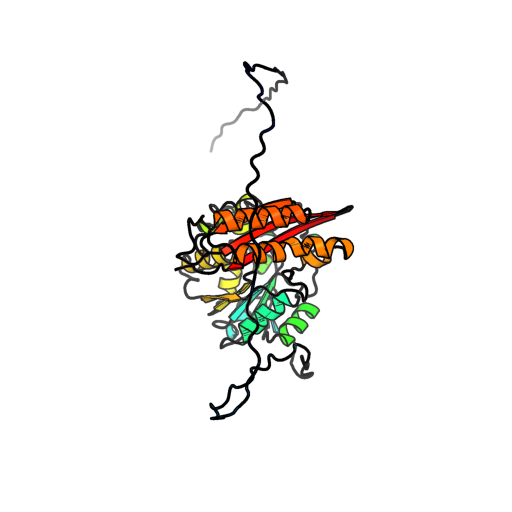M 2653 C C . SER A 1 353 ? -4.111 7.904 -16.965 1.00 95.81 353 SER A C 1
ATOM 2655 O O . SER A 1 353 ? -4.977 8.305 -16.182 1.00 95.81 353 SER A O 1
ATOM 2657 N N . VAL A 1 354 ? -3.311 6.880 -16.678 1.00 94.56 354 VAL A N 1
ATOM 2658 C CA . VAL A 1 354 ? -3.255 6.248 -15.360 1.00 94.56 354 VAL A CA 1
ATOM 2659 C C . VAL A 1 354 ? -1.813 5.914 -14.993 1.00 94.56 354 VAL A C 1
ATOM 2661 O O . VAL A 1 354 ? -1.068 5.358 -15.797 1.00 94.56 354 VAL A O 1
ATOM 2664 N N . ARG A 1 355 ? -1.412 6.248 -13.763 1.00 94.75 355 ARG A N 1
ATOM 2665 C CA . ARG A 1 355 ? -0.142 5.793 -13.185 1.00 94.75 355 ARG A CA 1
ATOM 2666 C C . ARG A 1 355 ? -0.338 4.405 -12.580 1.00 94.75 355 ARG A C 1
ATOM 2668 O O . ARG A 1 355 ? -1.209 4.218 -11.726 1.00 94.75 355 ARG A O 1
ATOM 2675 N N . LEU A 1 356 ? 0.464 3.453 -13.034 1.00 95.75 356 LEU A N 1
ATOM 2676 C CA . LEU A 1 356 ? 0.458 2.057 -12.620 1.00 95.75 356 LEU A CA 1
ATOM 2677 C C . LEU A 1 356 ? 1.746 1.747 -11.865 1.00 95.75 356 LEU A C 1
ATOM 2679 O O . LEU A 1 356 ? 2.814 2.251 -12.212 1.00 95.75 356 LEU A O 1
ATOM 2683 N N . ILE A 1 357 ? 1.636 0.890 -10.855 1.00 97.12 357 ILE A N 1
ATOM 2684 C CA . ILE A 1 357 ? 2.778 0.340 -10.130 1.00 97.12 357 ILE A CA 1
ATOM 2685 C C . ILE A 1 357 ? 2.618 -1.169 -10.027 1.00 97.12 357 ILE A C 1
ATOM 2687 O O . ILE A 1 357 ? 1.495 -1.670 -9.918 1.00 97.12 357 ILE A O 1
ATOM 2691 N N . ASP A 1 358 ? 3.734 -1.881 -10.038 1.00 98.00 358 ASP A N 1
ATOM 2692 C CA . ASP A 1 358 ? 3.764 -3.313 -9.774 1.00 98.00 358 ASP A CA 1
ATOM 2693 C C . ASP A 1 358 ? 5.159 -3.728 -9.299 1.00 98.00 358 ASP A C 1
ATOM 2695 O O . ASP A 1 358 ? 6.142 -2.989 -9.432 1.00 98.00 358 ASP A O 1
ATOM 2699 N N . ASN A 1 359 ? 5.255 -4.909 -8.707 1.00 98.44 359 ASN A N 1
ATOM 2700 C CA . ASN A 1 359 ? 6.507 -5.442 -8.213 1.00 98.44 359 ASN A CA 1
ATOM 2701 C C . ASN A 1 359 ? 6.512 -6.971 -8.140 1.00 98.44 359 ASN A C 1
ATOM 2703 O O . ASN A 1 359 ? 5.466 -7.625 -8.134 1.00 98.44 359 ASN A O 1
ATOM 2707 N N . ARG A 1 360 ? 7.713 -7.553 -8.076 1.00 97.69 360 ARG A N 1
ATOM 2708 C CA . ARG A 1 360 ? 7.896 -9.007 -7.981 1.00 97.69 360 ARG A CA 1
ATOM 2709 C C . ARG A 1 360 ? 9.214 -9.374 -7.309 1.00 97.69 360 ARG A C 1
ATOM 2711 O O . ARG A 1 360 ? 10.255 -8.807 -7.634 1.00 97.69 360 ARG A O 1
ATOM 2718 N N . ALA A 1 361 ? 9.179 -10.353 -6.407 1.00 97.12 361 ALA A N 1
ATOM 2719 C CA . ALA A 1 361 ? 10.387 -10.948 -5.842 1.00 97.12 361 ALA A CA 1
ATOM 2720 C C . ALA A 1 361 ? 11.249 -11.625 -6.930 1.00 97.12 361 ALA A C 1
ATOM 2722 O O . ALA A 1 361 ? 10.734 -12.290 -7.836 1.00 97.12 361 ALA A O 1
ATOM 2723 N N . MET A 1 362 ? 12.566 -11.458 -6.834 1.00 96.75 362 MET A N 1
ATOM 2724 C CA . MET A 1 362 ? 13.537 -12.030 -7.767 1.00 96.75 362 MET A CA 1
ATOM 2725 C C . MET A 1 362 ? 14.066 -13.367 -7.256 1.00 96.75 362 MET A C 1
ATOM 2727 O O . MET A 1 362 ? 14.132 -13.605 -6.050 1.00 96.75 362 MET A O 1
ATOM 2731 N N . THR A 1 363 ? 14.462 -14.234 -8.185 1.00 89.94 363 THR A N 1
ATOM 2732 C CA . THR A 1 363 ? 15.142 -15.488 -7.855 1.00 89.94 363 THR A CA 1
ATOM 2733 C C . THR A 1 363 ? 16.488 -15.192 -7.206 1.00 89.94 363 THR A C 1
ATOM 2735 O O . THR A 1 363 ? 17.250 -14.368 -7.707 1.00 89.94 363 THR A O 1
ATOM 2738 N N . VAL A 1 364 ? 16.780 -15.884 -6.106 1.00 87.81 364 VAL A N 1
ATOM 2739 C CA . VAL A 1 364 ? 18.104 -15.859 -5.480 1.00 87.81 364 VAL A CA 1
ATOM 2740 C C . VAL A 1 364 ? 19.000 -16.840 -6.230 1.00 87.81 364 VAL A C 1
ATOM 2742 O O . VAL A 1 364 ? 18.708 -18.037 -6.278 1.00 87.81 364 VAL A O 1
ATOM 2745 N N . TRP A 1 365 ? 20.078 -16.332 -6.814 1.00 80.56 365 TRP A N 1
ATOM 2746 C CA . TRP A 1 365 ? 21.085 -17.117 -7.520 1.00 80.56 365 TRP A CA 1
ATOM 2747 C C . TRP A 1 365 ? 22.286 -17.289 -6.590 1.00 80.56 365 TRP A C 1
ATOM 2749 O O . TRP A 1 365 ? 22.886 -16.302 -6.168 1.00 80.56 365 TRP A O 1
ATOM 2759 N N . ARG A 1 366 ? 22.596 -18.536 -6.226 1.00 66.50 366 ARG A N 1
ATOM 2760 C CA . ARG A 1 366 ? 23.721 -18.880 -5.347 1.00 66.50 366 ARG A CA 1
ATOM 2761 C C . ARG A 1 366 ? 24.912 -19.400 -6.127 1.00 66.50 366 ARG A C 1
ATOM 2763 O O . ARG A 1 366 ? 24.672 -20.157 -7.095 1.00 66.50 366 ARG A O 1
#

Sequence (366 aa):
MVTVSNESMPLMNPGSASCRQDSRPPGFPTKLPQSDSYGLTRGCSPVPEIHSTDETTETPLPGSRENHSPDAKDLHSDPDMPDPAIIHHPDDLREFHGGTFVPTMGALHEGHLSLIQTASQHPGPVLASIFVNPTQFSPDEDFDAYPRGLDQDASLAAEAGCDAIYAPSPETIYPEGPEAAVAAAAAFPLPPAAIRPGLEDADRPHFFGGVCLIVQRLLQHARPARAIFGEKDWQQLQVIDAMVAADSELSDIAIIPAATMRDSDGLAKSSRNTRIPPSERDRALGLGRALQVAHAAQHPATAESMMRDTLDAHDLDIGYAVIRNPRTLLPVTDFTEPARALIAAVLRWDGGSVRLIDNRAMTVWR

Foldseek 3Di:
DDDDDDDDDDDDDDDDDDDDDDDDDDDDDDDDDDDDDDDDDDDDDDDDDDDDDDDDDDDDDDDDDPPDDDDPPPLPDPVPQDFAAEAAALVVLVQLAQAEEEEDQDPDDPQSLLLLLVRQVDDGAYEYEHHQQPLQDDPPGDSVPDDDDVSVRRVSSVSSRHRHYHYYDPCNLCVVDDVVLNVQLQVPPWDLLQCPLLAVCVVRVSRLSSLLSSVVSVCVSNNYQEYEDECFPLSSLLRNLRSQCVDPSRNSYHYHYDYFDADPLRQGDDPLCVVQPPVLVVLSCLQVVLQVVLQPDFWFVVSQVSSVVSNVVSVWAWPGWGKADSNSSHHDGGQQDKIKTKTWTWRDDVPDIDIHIGMDIHDRDD

Solvent-accessible surface area (backbone atoms only — not comparable to full-atom values): 22230 Å² total; per-residue (Å²): 134,82,90,85,87,90,88,80,89,85,91,87,86,83,82,90,82,90,82,89,80,90,83,87,88,84,90,87,89,81,89,86,84,85,87,84,90,79,88,81,84,87,85,87,88,81,86,84,88,79,82,89,83,88,84,89,84,91,78,90,78,86,77,84,80,80,80,75,75,80,73,97,76,78,83,75,78,63,90,82,65,71,71,32,50,79,39,54,54,58,86,77,34,68,88,41,44,54,6,24,33,36,80,41,52,54,68,67,46,72,59,52,36,54,45,35,43,54,36,51,75,43,78,68,46,22,37,32,32,38,46,74,65,69,60,54,52,54,96,91,44,71,70,91,73,55,68,85,50,67,71,62,35,36,51,53,37,31,79,28,47,28,55,28,36,40,47,47,50,69,56,72,76,31,74,79,36,70,70,53,46,45,53,48,14,75,66,45,90,71,44,70,51,48,76,64,54,69,52,70,38,63,82,36,77,60,37,57,25,18,47,50,50,52,52,51,54,50,45,68,48,44,43,35,40,27,38,48,44,55,45,53,50,45,62,58,48,41,30,50,48,51,45,33,66,69,33,88,92,41,47,81,42,44,73,41,81,33,79,64,44,54,45,98,84,50,39,69,61,52,87,69,57,78,75,56,50,82,89,49,45,70,40,60,36,20,59,46,52,14,54,55,58,22,53,73,44,84,38,38,70,58,17,27,50,47,22,47,57,38,25,53,75,35,64,33,50,71,75,46,53,43,48,19,28,72,73,65,46,41,80,53,86,56,28,74,51,73,32,25,39,42,38,33,31,33,45,68,57,95,93,50,71,48,81,46,65,43,64,45,79,40,70,64,53,128

Secondary structure (DSSP, 8-state):
----------------------------------------------PPP----------PPP------PPPTT-----TTPPPPEEE-SGGGGGGGTTSEEEEE-S---HHHHHHHHHHTTSSS-EEEEE---GGG--TTS-STTS---HHHHHHHHHHTT-SEEE---HHHH-TT-HHHHHHHHHT----GGGTSSSSHHHH-TTHHHHHHHHHHHHHHHH--SEEEEEGGGHHHHHHHHHHHHH-TTTTTSEEEEEPPPB-TTSPBP-GGGGGS-GGGHHHHTHHHHHHHHHHT-SSHHHHHHHHHHHHHTTTEEEEEEEEE-TTT--B-SSSSS--EEEEEEEEEETTEEEEEEEEEEPPPP-

Mean predicted aligned error: 13.12 Å

Radius of gyration: 28.53 Å; Cα contacts (8 Å, |Δi|>4): 540; chains: 1; bounding box: 66×105×78 Å